Protein AF-0000000084748696 (afdb_homodimer)

Foldseek 3Di:
DPPPPPDPVFVVVLVVVVVVQCPQPVNVVLVPDPQKDKDFPCPVPDPVCQVPDCLNPVQEGAQGFPDGWIKIAGPLQQKMKTKTAGGQVQPPDHQFHDVVVQQVVLVVRQLSNQQVVAVVSDWDWPDKFKDFDATDGHGAMKMKMKGFDDDDHFKTKMKMFIAHSPPRHTGMIMITIIGDDPDDPDD/DPPPPPDPVFVVVLVVVVVVQCPQPVNVVLVPDPQKDKDFPCPVPDPVCQVPDCLNPVQEGAQGFPDGWIKIAGPLQQKMKTKTAGGQVQPPDHQFHDVVVQQVVLVVRQLSNQQVVAVVSDWDWPDKDKDFDATDGHGAMKMKMKGFDDDDHFKTKMKMFIAHSPPRHTGMIMITIIGDDPDDPDD

Nearest PDB structures (foldseek):
  4ae8-assembly2_C  TM=7.941E-01  e=3.649E-14  Homo sapiens
  2h4u-assembly1_A  TM=8.941E-01  e=2.469E-07  Homo sapiens
  3f5o-assembly1_B  TM=8.915E-01  e=5.420E-07  Homo sapiens
  4ord-assembly1_A  TM=8.967E-01  e=6.499E-07  Danio rerio
  2h4u-assembly1_D  TM=8.934E-01  e=1.054E-06  Homo sapiens

InterPro domains:
  IPR006683 Thioesterase domain [PF03061] (95-169)
  IPR029069 HotDog domain superfamily [SSF54637] (28-179)
  IPR052061 Post-transcriptional expression and antimicrobial biosynthesis protein [PTHR47260] (11-185)

Solvent-accessible surface area (backbone atoms only — not comparable to full-atom values): 19111 Å² total; per-residue (Å²): 132,79,72,84,66,74,51,69,68,52,53,52,52,44,51,52,49,51,54,51,51,69,65,33,66,64,51,52,51,49,73,68,34,87,63,42,44,81,43,69,71,74,72,83,54,48,70,69,37,40,66,21,10,25,76,70,38,59,46,41,32,87,45,28,29,54,54,82,49,46,34,33,23,37,86,81,38,39,32,39,41,36,41,40,48,38,21,53,28,38,12,63,47,77,63,26,43,20,67,31,54,54,48,27,53,47,49,52,46,34,44,63,19,35,24,70,68,24,68,92,48,36,60,43,70,40,31,44,36,36,42,47,72,42,87,45,61,36,65,40,57,32,32,35,40,19,31,56,72,46,76,58,84,46,32,30,33,26,37,33,36,35,21,38,61,85,74,60,50,67,25,37,36,35,41,35,35,32,39,33,65,94,75,66,81,77,127,132,79,71,85,67,75,49,70,67,52,52,52,52,43,52,51,49,50,55,51,52,70,65,33,65,64,52,52,53,49,72,68,34,88,63,41,44,82,44,69,71,72,74,84,54,48,72,70,38,40,66,21,9,26,77,70,37,59,46,40,33,87,44,26,29,54,55,81,48,47,33,34,24,37,87,80,38,40,33,37,40,34,40,39,46,40,22,54,28,37,12,64,48,78,63,27,43,20,67,30,54,55,49,26,52,48,50,52,46,34,45,63,19,36,24,70,69,25,68,91,49,34,62,42,69,40,33,42,36,38,40,47,71,42,88,47,60,37,65,38,57,33,30,35,42,20,32,56,73,46,78,59,84,47,34,30,33,28,36,34,36,35,21,37,61,84,76,62,50,66,24,33,35,35,41,34,36,32,38,33,65,93,73,66,82,76,128

Sequence (374 aa):
MVPTEVDSASEDRIQLAQDTLENLEIIKKCRTDPDLVEHTAYSHFTESQKKHSLTFTTLRGPGKIILPPVMFYNKTYTEVISIVHLGKHMCGHDGIIHGGLAATLLDEALAAVALPSLPKNFGFTANLNVNYRKPIMSDQWVVLRAKLDKLEERKAFVVAHIESAEDQTIFTEATSLYISPKSIPTKMVPTEVDSASEDRIQLAQDTLENLEIIKKCRTDPDLVEHTAYSHFTESQKKHSLTFTTLRGPGKIILPPVMFYNKTYTEVISIVHLGKHMCGHDGIIHGGLAATLLDEALAAVALPSLPKNFGFTANLNVNYRKPIMSDQWVVLRAKLDKLEERKAFVVAHIESAEDQTIFTEATSLYISPKSIPTK

pLDDT: mean 93.57, std 12.98, range [22.58, 99.0]

Structure (mmCIF, N/CA/C/O backbone):
data_AF-0000000084748696-model_v1
#
loop_
_entity.id
_entity.type
_entity.pdbx_description
1 polymer 'Thioesterase domain-containing protein'
#
loop_
_atom_site.group_PDB
_atom_site.id
_atom_site.type_symbol
_atom_site.label_atom_id
_atom_site.label_alt_id
_atom_site.label_comp_id
_atom_site.label_asym_id
_atom_site.label_entity_id
_atom_site.label_seq_id
_atom_site.pdbx_PDB_ins_code
_atom_site.Cartn_x
_atom_site.Cartn_y
_atom_site.Cartn_z
_atom_site.occupancy
_atom_site.B_iso_or_equiv
_atom_site.auth_seq_id
_atom_site.auth_comp_id
_atom_site.auth_asym_id
_atom_site.auth_atom_id
_atom_site.pdbx_PDB_model_num
ATOM 1 N N . MET A 1 1 ? 3.416 18.625 -30.656 1 22.58 1 MET A N 1
ATOM 2 C CA . MET A 1 1 ? 3.543 18.031 -29.328 1 22.58 1 MET A CA 1
ATOM 3 C C . MET A 1 1 ? 2.277 18.25 -28.5 1 22.58 1 MET A C 1
ATOM 5 O O . MET A 1 1 ? 1.916 19.391 -28.219 1 22.58 1 MET A O 1
ATOM 9 N N . VAL A 1 2 ? 1.173 17.516 -28.656 1 26.91 2 VAL A N 1
ATOM 10 C CA . VAL A 1 2 ? -0.174 17.859 -28.219 1 26.91 2 VAL A CA 1
ATOM 11 C C . VAL A 1 2 ? -0.202 18.016 -26.703 1 26.91 2 VAL A C 1
ATOM 13 O O . VAL A 1 2 ? 0.311 17.156 -25.984 1 26.91 2 VAL A O 1
ATOM 16 N N . PRO A 1 3 ? -0.224 19.109 -26.094 1 35.34 3 PRO A N 1
ATOM 17 C CA . PRO A 1 3 ? -0.296 19.328 -24.641 1 35.34 3 PRO A CA 1
ATOM 18 C C . PRO A 1 3 ? -1.247 18.359 -23.953 1 35.34 3 PRO A C 1
ATOM 20 O O . PRO A 1 3 ? -2.273 17.969 -24.516 1 35.34 3 PRO A O 1
ATOM 23 N N . THR A 1 4 ? -0.876 17.297 -23.312 1 41.91 4 THR A N 1
ATOM 24 C CA . THR A 1 4 ? -1.834 16.438 -22.625 1 41.91 4 THR A CA 1
ATOM 25 C C . THR A 1 4 ? -2.902 17.266 -21.922 1 41.91 4 THR A C 1
ATOM 27 O O . THR A 1 4 ? -2.604 18 -20.969 1 41.91 4 THR A O 1
ATOM 30 N N . GLU A 1 5 ? -3.77 17.875 -22.484 1 41.03 5 GLU A N 1
ATOM 31 C CA . GLU A 1 5 ? -4.926 18.703 -22.125 1 41.03 5 GLU A CA 1
ATOM 32 C C . GLU A 1 5 ? -5.688 18.094 -20.953 1 41.03 5 GLU A C 1
ATOM 34 O O . GLU A 1 5 ? -6.191 16.984 -21.031 1 41.03 5 GLU A O 1
ATOM 39 N N . VAL A 1 6 ? -5.156 18.297 -19.781 1 56.16 6 VAL A N 1
ATOM 40 C CA . VAL A 1 6 ? -6.102 18.062 -18.688 1 56.16 6 VAL A CA 1
ATOM 41 C C . VAL A 1 6 ? -7.5 18.516 -19.109 1 56.16 6 VAL A C 1
ATOM 43 O O . VAL A 1 6 ? -7.695 19.672 -19.484 1 56.16 6 VAL A O 1
ATOM 46 N N . ASP A 1 7 ? -8.352 17.484 -19.359 1 72.94 7 ASP A N 1
ATOM 47 C CA . ASP A 1 7 ? -9.719 17.734 -19.828 1 72.94 7 ASP A CA 1
ATOM 48 C C . ASP A 1 7 ? -10.461 18.672 -18.875 1 72.94 7 ASP A C 1
ATOM 50 O O . ASP A 1 7 ? -10.141 18.734 -17.688 1 72.94 7 ASP A O 1
ATOM 54 N N . SER A 1 8 ? -11.016 19.734 -19.344 1 74.12 8 SER A N 1
ATOM 55 C CA . SER A 1 8 ? -11.812 20.719 -18.625 1 74.12 8 SER A CA 1
ATOM 56 C C . SER A 1 8 ? -12.57 20.094 -17.469 1 74.12 8 SER A C 1
ATOM 58 O O . SER A 1 8 ? -12.664 20.688 -16.391 1 74.12 8 SER A O 1
ATOM 60 N N . ALA A 1 9 ? -12.977 18.891 -17.625 1 80.62 9 ALA A N 1
ATOM 61 C CA . ALA A 1 9 ? -13.695 18.203 -16.562 1 80.62 9 ALA A CA 1
ATOM 62 C C . ALA A 1 9 ? -12.781 17.891 -15.383 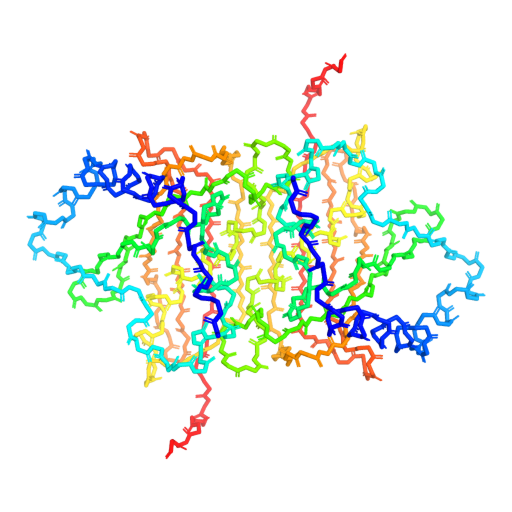1 80.62 9 ALA A C 1
ATOM 64 O O . ALA A 1 9 ? -13.195 18 -14.227 1 80.62 9 ALA A O 1
ATOM 65 N N . SER A 1 10 ? -11.586 17.625 -15.781 1 84 10 SER A N 1
ATOM 66 C CA . SER A 1 10 ? -10.617 17.344 -14.727 1 84 10 SER A CA 1
ATOM 67 C C . SER A 1 10 ? -10.266 18.594 -13.938 1 84 10 SER A C 1
ATOM 69 O O . SER A 1 10 ? -10.148 18.547 -12.711 1 84 10 SER A O 1
ATOM 71 N N . GLU A 1 11 ? -10.188 19.625 -14.555 1 89.12 11 GLU A N 1
ATOM 72 C CA . GLU A 1 11 ? -9.867 20.875 -13.891 1 89.12 11 GLU A CA 1
ATOM 73 C C . GLU A 1 11 ? -10.992 21.297 -12.938 1 89.12 11 GLU A C 1
ATOM 75 O O . GLU A 1 11 ? -10.727 21.812 -11.844 1 89.12 11 GLU A O 1
ATOM 80 N N . ASP A 1 12 ? -12.164 21.141 -13.367 1 92.44 12 ASP A N 1
ATOM 81 C CA . ASP A 1 12 ? -13.312 21.453 -12.523 1 92.44 12 ASP A CA 1
ATOM 82 C C . ASP A 1 12 ? -13.32 20.609 -11.258 1 92.44 12 ASP A C 1
ATOM 84 O O . ASP A 1 12 ? -13.609 21.109 -10.172 1 92.44 12 ASP A O 1
ATOM 88 N N . ARG A 1 13 ? -12.984 19.375 -11.461 1 94 13 ARG A N 1
ATOM 89 C CA . ARG A 1 13 ? -12.961 18.469 -10.312 1 94 13 ARG A CA 1
ATOM 90 C C . ARG A 1 13 ? -11.875 18.875 -9.32 1 94 13 ARG A C 1
ATOM 92 O O . ARG A 1 13 ? -12.062 18.797 -8.109 1 94 13 ARG A O 1
ATOM 99 N N . ILE A 1 14 ? -10.82 19.297 -9.836 1 96 14 ILE A N 1
ATOM 100 C CA . ILE A 1 14 ? -9.703 19.734 -9 1 96 14 ILE A CA 1
ATOM 101 C C . ILE A 1 14 ? -10.094 20.984 -8.219 1 96 14 ILE A C 1
ATOM 103 O O . ILE A 1 14 ? -9.836 21.078 -7.016 1 96 14 ILE A O 1
ATOM 107 N N . GLN A 1 15 ? -10.711 21.938 -8.867 1 96.25 15 GLN A N 1
ATOM 108 C CA . GLN A 1 15 ? -11.133 23.156 -8.203 1 96.25 15 GLN A CA 1
ATOM 109 C C . GLN A 1 15 ? -12.156 22.875 -7.109 1 96.25 15 GLN A C 1
ATOM 111 O O . GLN A 1 15 ? -12.086 23.438 -6.02 1 96.25 15 GLN A O 1
ATOM 116 N N . LEU A 1 16 ? -13.07 22.016 -7.441 1 96.75 16 LEU A N 1
ATOM 117 C CA . LEU A 1 16 ? -14.062 21.641 -6.445 1 96.75 16 LEU A CA 1
ATOM 118 C C . LEU A 1 16 ? -13.406 21 -5.23 1 96.75 16 LEU A C 1
ATOM 120 O O . LEU A 1 16 ? -13.773 21.281 -4.09 1 96.75 16 LEU A O 1
ATOM 124 N N . ALA A 1 17 ? -12.43 20.141 -5.473 1 97.38 17 ALA A N 1
ATOM 125 C CA . ALA A 1 17 ? -11.695 19.5 -4.387 1 97.38 17 ALA A CA 1
ATOM 126 C C . ALA A 1 17 ? -10.945 20.531 -3.545 1 97.38 17 ALA A C 1
ATOM 128 O O . ALA A 1 17 ? -10.922 20.438 -2.316 1 97.38 17 ALA A O 1
ATOM 129 N N . GLN A 1 18 ? -10.375 21.484 -4.195 1 97.56 18 GLN A N 1
ATOM 130 C CA . GLN A 1 18 ? -9.664 22.547 -3.49 1 97.56 18 GLN A CA 1
ATOM 131 C C . GLN A 1 18 ? -10.609 23.328 -2.592 1 97.56 18 GLN A C 1
ATOM 133 O O . GLN A 1 18 ? -10.289 23.609 -1.437 1 97.56 18 GLN A O 1
ATOM 138 N N . ASP A 1 19 ? -11.727 23.672 -3.117 1 97.81 19 ASP A N 1
ATOM 139 C CA . ASP A 1 19 ? -12.719 24.406 -2.348 1 97.81 19 ASP A CA 1
ATOM 140 C C . ASP A 1 19 ? -13.18 23.609 -1.128 1 97.81 19 ASP A C 1
ATOM 142 O O . ASP A 1 19 ? -13.312 24.172 -0.033 1 97.81 19 ASP A O 1
ATOM 146 N N . THR A 1 20 ? -13.414 22.359 -1.381 1 97.62 20 THR A N 1
ATOM 147 C CA . THR A 1 20 ? -13.836 21.5 -0.277 1 97.62 20 THR A CA 1
ATOM 148 C C . THR A 1 20 ? -12.75 21.422 0.792 1 97.62 20 THR A C 1
ATOM 150 O O . THR A 1 20 ? -13.039 21.531 1.986 1 97.62 20 THR A O 1
ATOM 153 N N . LEU A 1 21 ? -11.547 21.25 0.362 1 97.5 21 LEU A N 1
ATOM 154 C CA . LEU A 1 21 ? -10.414 21.172 1.273 1 97.5 21 LEU A CA 1
ATOM 155 C C . LEU A 1 21 ? -10.336 22.406 2.158 1 97.5 21 LEU A C 1
ATOM 157 O O . LEU A 1 21 ? -10.227 22.297 3.383 1 97.5 21 LEU A O 1
ATOM 161 N N . GLU A 1 22 ? -10.461 23.578 1.59 1 96.81 22 GLU A N 1
ATOM 162 C CA . GLU A 1 22 ? -10.32 24.844 2.305 1 96.81 22 GLU A CA 1
ATOM 163 C C . GLU A 1 22 ? -11.445 25.031 3.32 1 96.81 22 GLU A C 1
ATOM 165 O O . GLU A 1 22 ? -11.297 25.781 4.285 1 96.81 22 GLU A O 1
ATOM 170 N N . ASN A 1 23 ? -12.492 24.297 3.154 1 97.06 23 ASN A N 1
ATOM 171 C CA . ASN A 1 23 ? -13.648 24.469 4.031 1 97.06 23 ASN A CA 1
ATOM 172 C C . ASN A 1 23 ? -13.703 23.391 5.113 1 97.06 23 ASN A C 1
ATOM 174 O O . ASN A 1 23 ? -14.586 23.422 5.973 1 97.06 23 ASN A O 1
ATOM 178 N N . LEU A 1 24 ? -12.781 22.469 5.027 1 97.31 24 LEU A N 1
ATOM 179 C CA . LEU A 1 24 ? -12.719 21.469 6.086 1 97.31 24 LEU A CA 1
ATOM 180 C C . LEU A 1 24 ? -12.352 22.109 7.418 1 97.31 24 LEU A C 1
ATOM 182 O O . LEU A 1 24 ? -11.43 22.922 7.488 1 97.31 24 LEU A O 1
ATOM 186 N N . GLU A 1 25 ? -13.062 21.703 8.453 1 97.25 25 GLU A N 1
ATOM 187 C CA . GLU A 1 25 ? -12.812 22.25 9.781 1 97.25 25 GLU A CA 1
ATOM 188 C C . GLU A 1 25 ? -11.383 21.953 10.242 1 97.25 25 GLU A C 1
ATOM 190 O O . GLU A 1 25 ? -10.727 22.812 10.836 1 97.25 25 GLU A O 1
ATOM 195 N N . ILE A 1 26 ? -10.867 20.812 9.961 1 97.69 26 ILE A N 1
ATOM 196 C CA . ILE A 1 26 ? -9.539 20.391 10.398 1 97.69 26 ILE A CA 1
ATOM 197 C C . ILE A 1 26 ? -8.477 21.281 9.734 1 97.69 26 ILE A C 1
ATOM 199 O O . ILE A 1 26 ? -7.461 21.594 10.352 1 97.69 26 ILE A O 1
ATOM 203 N N . ILE A 1 27 ? -8.672 21.703 8.516 1 97.94 27 ILE A N 1
ATOM 204 C CA . ILE A 1 27 ? -7.734 22.578 7.812 1 97.94 27 ILE A CA 1
ATOM 205 C C . ILE A 1 27 ? -7.699 23.953 8.477 1 97.94 27 ILE A C 1
ATOM 207 O O . ILE A 1 27 ? -6.621 24.484 8.766 1 97.94 27 ILE A O 1
ATOM 211 N N . LYS A 1 28 ? -8.844 24.484 8.781 1 97.81 28 LYS A N 1
ATOM 212 C CA . LYS A 1 28 ? -8.93 25.781 9.445 1 97.81 28 LYS A CA 1
ATOM 213 C C . LYS A 1 28 ? -8.273 25.75 10.82 1 97.81 28 LYS A C 1
ATOM 215 O O . LYS A 1 28 ? -7.504 26.641 11.18 1 97.81 28 LYS A O 1
ATOM 220 N N . LYS A 1 29 ? -8.57 24.688 11.5 1 97.75 29 LYS A N 1
ATOM 221 C CA . LYS A 1 29 ? -8.008 24.516 12.836 1 97.75 29 LYS A CA 1
ATOM 222 C C . LYS A 1 29 ? -6.488 24.438 12.789 1 97.75 29 LYS A C 1
ATOM 224 O O . LYS A 1 29 ? -5.797 25.094 13.57 1 97.75 29 LYS A O 1
ATOM 229 N N . CYS A 1 30 ? -5.922 23.641 11.914 1 98.25 30 CYS A N 1
ATOM 230 C CA . CYS A 1 30 ? -4.477 23.453 11.812 1 98.25 30 CYS A CA 1
ATOM 231 C C . CYS A 1 30 ? -3.791 24.75 11.383 1 98.25 30 CYS A C 1
ATOM 233 O O . CYS A 1 30 ? -2.721 25.078 11.891 1 98.25 30 CYS A O 1
ATOM 235 N N . ARG A 1 31 ? -4.414 25.5 10.508 1 97.94 31 ARG A N 1
ATOM 236 C CA . ARG A 1 31 ? -3.787 26.703 9.977 1 97.94 31 ARG A CA 1
ATOM 237 C C . ARG A 1 31 ? -3.811 27.828 11 1 97.94 31 ARG A C 1
ATOM 239 O O . ARG A 1 31 ? -2.988 28.75 10.938 1 97.94 31 ARG A O 1
ATOM 246 N N . THR A 1 32 ? -4.695 27.781 11.945 1 97.75 32 THR A N 1
ATOM 247 C CA . THR A 1 32 ? -4.793 28.828 12.969 1 97.75 32 THR A CA 1
ATOM 248 C C . THR A 1 32 ? -4.02 28.438 14.219 1 97.75 32 THR A C 1
ATOM 250 O O . THR A 1 32 ? -3.875 29.234 15.148 1 97.75 32 THR A O 1
ATOM 253 N N . ASP A 1 33 ? -3.635 27.203 14.297 1 98.06 33 ASP A N 1
ATOM 254 C CA . ASP A 1 33 ? -2.859 26.734 15.445 1 98.06 33 ASP A CA 1
ATOM 255 C C . ASP A 1 33 ? -1.421 27.234 15.375 1 98.06 33 ASP A C 1
ATOM 257 O O . ASP A 1 33 ? -0.667 26.859 14.477 1 98.06 33 ASP A O 1
ATOM 261 N N . PRO A 1 34 ? -0.974 28.062 16.281 1 97.81 34 PRO A N 1
ATOM 262 C CA . PRO A 1 34 ? 0.37 28.641 16.234 1 97.81 34 PRO A CA 1
ATOM 263 C C . PRO A 1 34 ? 1.47 27.609 16.438 1 97.81 34 PRO A C 1
ATOM 265 O O . PRO A 1 34 ? 2.643 27.891 16.188 1 97.81 34 PRO A O 1
ATOM 268 N N . ASP A 1 35 ? 1.137 26.469 16.859 1 97.94 35 ASP A N 1
ATOM 269 C CA . ASP A 1 35 ? 2.131 25.438 17.156 1 97.94 35 ASP A CA 1
ATOM 270 C C . ASP A 1 35 ? 2.363 24.547 15.93 1 97.94 35 ASP A C 1
ATOM 272 O O . ASP A 1 35 ? 3.221 23.656 15.961 1 97.94 35 ASP A O 1
ATOM 276 N N . LEU A 1 36 ? 1.608 24.75 14.898 1 98.56 36 LEU A N 1
ATOM 277 C CA . LEU A 1 36 ? 1.719 23.938 13.703 1 98.56 36 LEU A CA 1
ATOM 278 C C . LEU A 1 36 ? 2.273 24.734 12.531 1 98.56 36 LEU A C 1
ATOM 280 O O . LEU A 1 36 ? 1.985 25.938 12.406 1 98.56 36 LEU A O 1
ATOM 284 N N . VAL A 1 37 ? 3.062 24.016 11.75 1 97.62 37 VAL A N 1
ATOM 285 C CA . VAL A 1 37 ? 3.637 24.609 10.547 1 97.62 37 VAL A CA 1
ATOM 286 C C . VAL A 1 37 ? 3.166 23.828 9.32 1 97.62 37 VAL A C 1
ATOM 288 O O . VAL A 1 37 ? 3.338 22.609 9.242 1 97.62 37 VAL A O 1
ATOM 291 N N . GLU A 1 38 ? 2.572 24.516 8.352 1 97.38 38 GLU A N 1
ATOM 292 C CA . GLU A 1 38 ? 2.117 23.875 7.125 1 97.38 38 GLU A CA 1
ATOM 293 C C . GLU A 1 38 ? 3.291 23.562 6.199 1 97.38 38 GLU A C 1
ATOM 295 O O . GLU A 1 38 ? 4.195 24.375 6.035 1 97.38 38 GLU A O 1
ATOM 300 N N . HIS A 1 39 ? 3.246 22.422 5.676 1 94.38 39 HIS A N 1
ATOM 301 C CA . HIS A 1 39 ? 4.301 21.938 4.793 1 94.38 39 HIS A CA 1
ATOM 302 C C . HIS A 1 39 ? 3.723 21.391 3.492 1 94.38 39 HIS A C 1
ATOM 304 O O . HIS A 1 39 ? 2.613 20.859 3.48 1 94.38 39 HIS A O 1
ATOM 310 N N . THR A 1 40 ? 4.492 21.641 2.473 1 86.12 40 THR A N 1
ATOM 311 C CA . THR A 1 40 ? 4.109 21.062 1.188 1 86.12 40 THR A CA 1
ATOM 312 C C . THR A 1 40 ? 4.758 19.703 0.997 1 86.12 40 THR A C 1
ATOM 314 O O . THR A 1 40 ? 5.984 19.578 1.041 1 86.12 40 THR A O 1
ATOM 317 N N . ALA A 1 41 ? 3.988 18.781 0.669 1 83.94 41 ALA A N 1
ATOM 318 C CA . ALA A 1 41 ? 4.512 17.422 0.455 1 83.94 41 ALA A CA 1
ATOM 319 C C . ALA A 1 41 ? 5.398 17.375 -0.787 1 83.94 41 ALA A C 1
ATOM 321 O O . ALA A 1 41 ? 5.121 18.047 -1.784 1 83.94 41 ALA A O 1
ATOM 322 N N . TYR A 1 42 ? 6.523 16.641 -0.772 1 84.94 42 TYR A N 1
ATOM 323 C CA . TYR A 1 42 ? 7.383 16.266 -1.89 1 84.94 42 TYR A CA 1
ATOM 324 C C . TYR A 1 42 ? 8.172 17.469 -2.396 1 84.94 42 TYR A C 1
ATOM 326 O O . TYR A 1 42 ? 8.648 17.469 -3.533 1 84.94 42 TYR A O 1
ATOM 334 N N . SER A 1 43 ? 8.242 18.516 -1.647 1 83.88 43 SER A N 1
ATOM 335 C CA . SER A 1 43 ? 8.93 19.734 -2.072 1 83.88 43 SER A CA 1
ATOM 336 C C . SER A 1 43 ? 10.406 19.453 -2.342 1 83.88 43 SER A C 1
ATOM 338 O O . SER A 1 43 ? 11.031 20.141 -3.156 1 83.88 43 SER A O 1
ATOM 340 N N . HIS A 1 44 ? 10.938 18.453 -1.774 1 83.25 44 HIS A N 1
ATOM 341 C CA . HIS A 1 44 ? 12.367 18.172 -1.877 1 83.25 44 HIS A CA 1
ATOM 342 C C . HIS A 1 44 ? 12.656 17.188 -3.008 1 83.25 44 HIS A C 1
ATOM 344 O O . HIS A 1 44 ? 13.82 16.906 -3.301 1 83.25 44 HIS A O 1
ATOM 350 N N . PHE A 1 45 ? 11.656 16.703 -3.693 1 89.69 45 PHE A N 1
ATOM 351 C CA . PHE A 1 45 ? 11.852 15.703 -4.734 1 89.69 45 PHE A CA 1
ATOM 352 C C . PHE A 1 45 ? 12.523 16.312 -5.957 1 89.69 45 PHE A C 1
ATOM 354 O O . PHE A 1 45 ? 12.172 17.422 -6.383 1 89.69 45 PHE A O 1
ATOM 361 N N . THR A 1 46 ? 13.422 15.594 -6.484 1 91.5 46 THR A N 1
ATOM 362 C CA . THR A 1 46 ? 13.961 15.914 -7.801 1 91.5 46 THR A CA 1
ATOM 363 C C . THR A 1 46 ? 12.953 15.578 -8.898 1 91.5 46 THR A C 1
ATOM 365 O O . THR A 1 46 ? 11.945 14.922 -8.633 1 91.5 46 THR A O 1
ATOM 368 N N . GLU A 1 47 ? 13.25 16.031 -10.047 1 92.94 47 GLU A N 1
ATOM 369 C CA . GLU A 1 47 ? 12.375 15.719 -11.172 1 92.94 47 GLU A CA 1
ATOM 370 C C . GLU A 1 47 ? 12.305 14.219 -11.422 1 92.94 47 GLU A C 1
ATOM 372 O O . GLU A 1 47 ? 11.242 13.68 -11.75 1 92.94 47 GLU A O 1
ATOM 377 N N . SER A 1 48 ? 13.398 13.578 -11.375 1 93.31 48 SER A N 1
ATOM 378 C CA . SER A 1 48 ? 13.438 12.133 -11.57 1 93.31 48 SER A CA 1
ATOM 379 C C . SER A 1 48 ? 12.617 11.414 -10.5 1 93.31 48 SER A C 1
ATOM 381 O O . SER A 1 48 ? 11.867 10.484 -10.805 1 93.31 48 SER A O 1
ATOM 383 N N . GLN A 1 49 ? 12.734 11.883 -9.258 1 93.25 49 GLN A N 1
ATOM 384 C CA . GLN A 1 49 ? 11.969 11.312 -8.156 1 93.25 49 GLN A CA 1
ATOM 385 C C . GLN A 1 49 ? 10.469 11.5 -8.383 1 93.25 49 GLN A C 1
ATOM 387 O O . GLN A 1 49 ? 9.68 10.578 -8.148 1 93.25 49 GLN A O 1
ATOM 392 N N . LYS A 1 50 ? 10.133 12.641 -8.828 1 94.12 50 LYS A N 1
ATOM 393 C CA . LYS A 1 50 ? 8.727 12.922 -9.102 1 94.12 50 LYS A CA 1
ATOM 394 C C . LYS A 1 50 ? 8.18 12.016 -10.203 1 94.12 50 LYS A C 1
ATOM 396 O O . LYS A 1 50 ? 7.113 11.422 -10.055 1 94.12 50 LYS A O 1
ATOM 401 N N . LYS A 1 51 ? 8.906 11.859 -11.18 1 94.38 51 LYS A N 1
ATOM 402 C CA . LYS A 1 51 ? 8.477 11.109 -12.359 1 94.38 51 LYS A CA 1
ATOM 403 C C . LYS A 1 51 ? 8.25 9.641 -12.016 1 94.38 51 LYS A C 1
ATOM 405 O O . LYS A 1 51 ? 7.348 9.008 -12.57 1 94.38 51 LYS A O 1
ATOM 410 N N . HIS A 1 52 ? 8.969 9.109 -11.125 1 97.06 52 HIS A N 1
ATOM 411 C CA . HIS A 1 52 ? 8.977 7.668 -10.898 1 97.06 52 HIS A CA 1
ATOM 412 C C . HIS A 1 52 ? 8.25 7.312 -9.602 1 97.06 52 HIS A C 1
ATOM 414 O O . HIS A 1 52 ? 8.18 6.137 -9.234 1 97.06 52 HIS A O 1
ATOM 420 N N . SER A 1 53 ? 7.641 8.32 -9.031 1 97.94 53 SER A N 1
ATOM 421 C CA . SER A 1 53 ? 7.109 8.141 -7.68 1 97.94 53 SER A CA 1
ATOM 422 C C . SER A 1 53 ? 5.719 7.512 -7.711 1 97.94 53 SER A C 1
ATOM 424 O O . SER A 1 53 ? 4.844 7.961 -8.453 1 97.94 53 SER A O 1
ATOM 426 N N . LEU A 1 54 ? 5.496 6.562 -6.852 1 98.5 54 LEU A N 1
ATOM 427 C CA . LEU A 1 54 ? 4.18 5.973 -6.648 1 98.5 54 LEU A CA 1
ATOM 428 C C . LEU A 1 54 ? 3.191 7.012 -6.125 1 98.5 54 LEU A C 1
ATOM 430 O O . LEU A 1 54 ? 2.143 7.238 -6.734 1 98.5 54 LEU A O 1
ATOM 434 N N . THR A 1 55 ? 3.561 7.746 -5.078 1 97.69 55 THR A N 1
ATOM 435 C CA . THR A 1 55 ? 2.6 8.57 -4.352 1 97.69 55 THR A CA 1
ATOM 436 C C . THR A 1 55 ? 2.529 9.969 -4.945 1 97.69 55 THR A C 1
ATOM 438 O O . THR A 1 55 ? 1.501 10.648 -4.84 1 97.69 55 THR A O 1
ATOM 441 N N . PHE A 1 56 ? 3.594 10.383 -5.598 1 97.12 56 PHE A N 1
ATOM 442 C CA . PHE A 1 56 ? 3.576 11.727 -6.168 1 97.12 56 PHE A CA 1
ATOM 443 C C . PHE A 1 56 ? 2.928 11.719 -7.547 1 97.12 56 PHE A C 1
ATOM 445 O O . PHE A 1 56 ? 2.215 12.656 -7.906 1 97.12 56 PHE A O 1
ATOM 452 N N . THR A 1 57 ? 3.137 10.625 -8.305 1 96.62 57 THR A N 1
ATOM 453 C CA . THR A 1 57 ? 2.686 10.664 -9.688 1 96.62 57 THR A CA 1
ATOM 454 C C . THR A 1 57 ? 1.663 9.562 -9.953 1 96.62 57 THR A C 1
ATOM 456 O O . THR A 1 57 ? 0.515 9.844 -10.297 1 96.62 57 THR A O 1
ATOM 459 N N . THR A 1 58 ? 1.952 8.375 -9.711 1 98.19 58 THR A N 1
ATOM 460 C CA . THR A 1 58 ? 1.128 7.238 -10.117 1 98.19 58 TH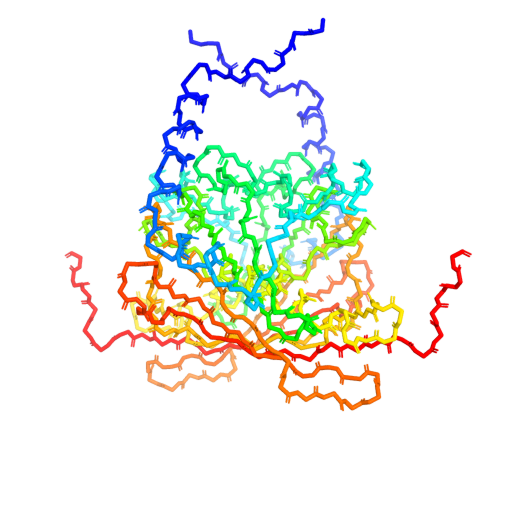R A CA 1
ATOM 461 C C . THR A 1 58 ? -0.25 7.312 -9.469 1 98.19 58 THR A C 1
ATOM 463 O O . THR A 1 58 ? -1.267 7.078 -10.125 1 98.19 58 THR A O 1
ATOM 466 N N . LEU A 1 59 ? -0.276 7.672 -8.203 1 98.5 59 LEU A N 1
ATOM 467 C CA . LEU A 1 59 ? -1.528 7.641 -7.453 1 98.5 59 LEU A CA 1
ATOM 468 C C . LEU A 1 59 ? -2.211 9.008 -7.48 1 98.5 59 LEU A C 1
ATOM 470 O O . LEU A 1 59 ? -3.207 9.219 -6.785 1 98.5 59 LEU A O 1
ATOM 474 N N . ARG A 1 60 ? -1.724 9.914 -8.289 1 97.38 60 ARG A N 1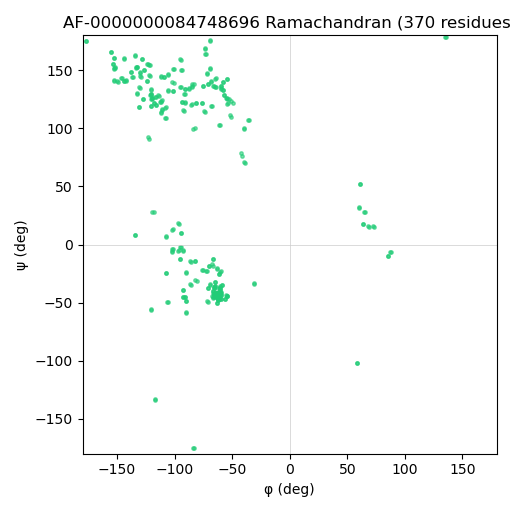
ATOM 475 C CA . ARG A 1 60 ? -2.242 11.281 -8.312 1 97.38 60 ARG A CA 1
ATOM 476 C C . ARG A 1 60 ? -3.188 11.492 -9.484 1 97.38 60 ARG A C 1
ATOM 478 O O . ARG A 1 60 ? -2.947 10.977 -10.578 1 97.38 60 ARG A O 1
ATOM 485 N N . GLY A 1 61 ? -4.305 12.219 -9.234 1 96.5 61 GLY A N 1
ATOM 486 C CA . GLY A 1 61 ? -5.195 12.625 -10.312 1 96.5 61 GLY A CA 1
ATOM 487 C C . GLY A 1 61 ? -6.66 12.43 -9.977 1 96.5 61 GLY A C 1
ATOM 488 O O . GLY A 1 61 ? -6.996 11.922 -8.898 1 96.5 61 GLY A O 1
ATOM 489 N N . PRO A 1 62 ? -7.508 12.82 -10.945 1 95.38 62 PRO A N 1
ATOM 490 C CA . PRO A 1 62 ? -8.945 12.617 -10.727 1 95.38 62 PRO A CA 1
ATOM 491 C C . PRO A 1 62 ? -9.305 11.156 -10.484 1 95.38 62 PRO A C 1
ATOM 493 O O . PRO A 1 62 ? -8.859 10.273 -11.219 1 95.38 62 PRO A O 1
ATOM 496 N N . GLY A 1 63 ? -10.117 10.914 -9.438 1 97.06 63 GLY A N 1
ATOM 497 C CA . GLY A 1 63 ? -10.523 9.562 -9.07 1 97.06 63 GLY A CA 1
ATOM 498 C C . GLY A 1 63 ? -9.523 8.859 -8.172 1 97.06 63 GLY A C 1
ATOM 499 O O . GLY A 1 63 ? -9.789 7.77 -7.672 1 97.06 63 GLY A O 1
ATOM 500 N N . LYS A 1 64 ? -8.383 9.461 -8.031 1 98.44 64 LYS A N 1
ATOM 501 C CA . LYS A 1 64 ? -7.32 8.953 -7.168 1 98.44 64 LYS A CA 1
ATOM 502 C C . LYS A 1 64 ? -7.027 9.93 -6.031 1 98.44 64 LYS A C 1
ATOM 504 O O . LYS A 1 64 ? -7.938 10.367 -5.328 1 98.44 64 LYS A O 1
ATOM 509 N N . ILE A 1 65 ? -5.84 10.234 -5.758 1 98.31 65 ILE A N 1
ATOM 510 C CA . ILE A 1 65 ? -5.48 11.344 -4.883 1 98.31 65 ILE A CA 1
ATOM 511 C C . ILE A 1 65 ? -5.473 12.648 -5.68 1 98.31 65 ILE A C 1
ATOM 513 O O . ILE A 1 65 ? -4.477 12.984 -6.324 1 98.31 65 ILE A O 1
ATOM 517 N N . ILE A 1 66 ? -6.488 13.375 -5.59 1 97.88 66 ILE A N 1
ATOM 518 C CA . ILE A 1 66 ? -6.801 14.414 -6.562 1 97.88 66 ILE A CA 1
ATOM 519 C C . ILE A 1 66 ? -5.98 15.672 -6.262 1 97.88 66 ILE A C 1
ATOM 521 O O . ILE A 1 66 ? -5.684 16.453 -7.16 1 97.88 66 ILE A O 1
ATOM 525 N N . LEU A 1 67 ? -5.656 15.938 -5.016 1 97.25 67 LEU A N 1
ATOM 526 C CA . LEU A 1 67 ? -4.801 17.016 -4.562 1 97.25 67 LEU A CA 1
ATOM 527 C C . LEU A 1 67 ? -3.605 16.484 -3.779 1 97.25 67 LEU A C 1
ATOM 529 O O . LEU A 1 67 ? -3.719 15.469 -3.088 1 97.25 67 LEU A O 1
ATOM 533 N N . PRO A 1 68 ? -2.461 17.141 -3.906 1 96.25 68 PRO A N 1
ATOM 534 C CA . PRO A 1 68 ? -1.41 16.766 -2.955 1 96.25 68 PRO A CA 1
ATOM 535 C C . PRO A 1 68 ? -1.871 16.859 -1.503 1 96.25 68 PRO A C 1
ATOM 537 O O . PRO A 1 68 ? -2.643 17.75 -1.148 1 96.25 68 PRO A O 1
ATOM 540 N N . PRO A 1 69 ? -1.414 15.914 -0.675 1 97.44 69 PRO A N 1
ATOM 541 C CA . PRO A 1 69 ? -1.76 16.031 0.745 1 97.44 69 PRO A CA 1
ATOM 542 C C . PRO A 1 69 ? -1.296 17.344 1.368 1 97.44 69 PRO A C 1
ATOM 544 O O . PRO A 1 69 ? -0.217 17.844 1.038 1 97.44 69 PRO A O 1
ATOM 547 N N . VAL A 1 70 ? -2.117 17.922 2.213 1 98 70 VAL A N 1
ATOM 548 C CA . VAL A 1 70 ? -1.695 19.047 3.035 1 98 70 VAL A CA 1
ATOM 549 C C . VAL A 1 70 ? -1.148 18.531 4.367 1 98 70 VAL A C 1
ATOM 551 O O . VAL A 1 70 ? -1.781 17.719 5.031 1 98 70 VAL A O 1
ATOM 554 N N . MET A 1 71 ? -0.026 19.078 4.711 1 98.5 71 MET A N 1
ATOM 555 C CA . MET A 1 71 ? 0.645 18.578 5.902 1 98.5 71 MET A CA 1
ATOM 556 C C . MET A 1 71 ? 0.901 19.688 6.906 1 98.5 71 MET A C 1
ATOM 558 O O . MET A 1 71 ? 1.269 20.797 6.523 1 98.5 71 MET A O 1
ATOM 562 N N . PHE A 1 72 ? 0.729 19.375 8.164 1 98.81 72 PHE A N 1
ATOM 563 C CA . PHE A 1 72 ? 1.055 20.266 9.266 1 98.81 72 PHE A CA 1
ATOM 564 C C . PHE A 1 72 ? 1.96 19.562 10.273 1 98.81 72 PHE A C 1
ATOM 566 O O . PHE A 1 72 ? 1.621 18.5 10.789 1 98.81 72 PHE A O 1
ATOM 573 N N . TYR A 1 73 ? 3.074 20.172 10.547 1 98.56 73 TYR A N 1
ATOM 574 C CA . TYR A 1 73 ? 4.02 19.656 11.531 1 98.56 73 TYR A CA 1
ATOM 575 C C . TYR A 1 73 ? 3.971 20.469 12.82 1 98.56 73 TYR A C 1
ATOM 577 O O . TYR A 1 73 ? 3.734 21.688 12.789 1 98.56 73 TYR A O 1
ATOM 585 N N . ASN A 1 74 ? 4.195 19.766 13.938 1 98.56 74 ASN A N 1
ATOM 586 C CA . ASN A 1 74 ? 4.594 20.547 15.102 1 98.56 74 ASN A CA 1
ATOM 587 C C . ASN A 1 74 ? 5.996 21.125 14.938 1 98.56 74 ASN A C 1
ATOM 589 O O . ASN A 1 74 ? 6.688 20.812 13.969 1 98.56 74 ASN A O 1
ATOM 593 N N . LYS A 1 75 ? 6.465 21.891 15.828 1 97.25 75 LYS A N 1
ATOM 594 C CA . LYS A 1 75 ? 7.699 22.656 15.695 1 97.25 75 LYS A CA 1
ATOM 595 C C . LYS A 1 75 ? 8.922 21.734 15.781 1 97.25 75 LYS A C 1
ATOM 597 O O . LYS A 1 75 ? 9.984 22.062 15.25 1 97.25 75 LYS A O 1
ATOM 602 N N . THR A 1 76 ? 8.758 20.609 16.375 1 96.94 76 THR A N 1
ATOM 603 C CA . THR A 1 76 ? 9.891 19.703 16.547 1 96.94 76 THR A CA 1
ATOM 604 C C . THR A 1 76 ? 9.891 18.641 15.445 1 96.94 76 THR A C 1
ATOM 606 O O . THR A 1 76 ? 10.773 17.781 15.406 1 96.94 76 THR A O 1
ATOM 609 N N . TYR A 1 77 ? 8.859 18.609 14.586 1 97.25 77 TYR A N 1
ATOM 610 C CA . TYR A 1 77 ? 8.719 17.672 13.477 1 97.25 77 TYR A CA 1
ATOM 611 C C . TYR A 1 77 ? 8.57 16.234 13.977 1 97.25 77 TYR A C 1
ATOM 613 O O . TYR A 1 77 ? 8.977 15.289 13.305 1 97.25 77 TYR A O 1
ATOM 621 N N . THR A 1 78 ? 8.023 16.094 15.203 1 98.31 78 THR A N 1
ATOM 622 C CA . THR A 1 78 ? 7.824 14.773 15.781 1 98.31 78 THR A CA 1
ATOM 623 C C . THR A 1 78 ? 6.359 14.352 15.664 1 98.31 78 THR A C 1
ATOM 625 O O . THR A 1 78 ? 6.004 13.227 16.016 1 98.31 78 THR A O 1
ATOM 628 N N . GLU A 1 79 ? 5.543 15.258 15.219 1 98.81 79 GLU A N 1
ATOM 629 C CA . GLU A 1 79 ? 4.137 14.992 14.922 1 98.81 79 GLU A CA 1
ATOM 630 C C . GLU A 1 79 ? 3.725 15.625 13.594 1 98.81 79 GLU A C 1
ATOM 632 O O . GLU A 1 79 ? 4.156 16.734 13.266 1 98.81 79 GLU A O 1
ATOM 637 N N . VAL A 1 80 ? 2.857 14.906 12.898 1 98.81 80 VAL A N 1
ATOM 638 C CA . VAL A 1 80 ? 2.369 15.461 11.641 1 98.81 80 VAL A CA 1
ATOM 639 C C . VAL A 1 80 ? 0.893 15.117 11.461 1 98.81 80 VAL A C 1
ATOM 641 O O . VAL A 1 80 ? 0.44 14.055 11.906 1 98.81 80 VAL A O 1
ATOM 644 N N . ILE A 1 81 ? 0.137 16.016 10.945 1 98.81 81 ILE A N 1
ATOM 645 C CA . ILE A 1 81 ? -1.229 15.852 10.461 1 98.81 81 ILE A CA 1
ATOM 646 C C . ILE A 1 81 ? -1.26 16 8.945 1 98.81 81 ILE A C 1
ATOM 648 O O . ILE A 1 81 ? -0.766 16.984 8.398 1 98.81 81 ILE A O 1
ATOM 652 N N . SER A 1 82 ? -1.754 15.008 8.289 1 98.75 82 SER A N 1
ATOM 653 C CA . SER A 1 82 ? -1.894 15.055 6.836 1 98.75 82 SER A CA 1
ATOM 654 C C . SER A 1 82 ? -3.35 14.891 6.414 1 98.75 82 SER A C 1
ATOM 656 O O . SER A 1 82 ? -4.059 14.023 6.934 1 98.75 82 SER A O 1
ATOM 658 N N . ILE A 1 83 ? -3.822 15.719 5.523 1 98.62 83 ILE A N 1
ATOM 659 C CA . ILE A 1 83 ? -5.188 15.672 5.02 1 98.62 83 ILE A CA 1
ATOM 660 C C . ILE A 1 83 ? -5.18 15.289 3.541 1 98.62 83 ILE A C 1
ATOM 662 O O . ILE A 1 83 ? -4.477 15.914 2.738 1 98.62 83 ILE A O 1
ATOM 666 N N . VAL A 1 84 ? -5.988 14.242 3.195 1 98.5 84 VAL A N 1
ATOM 667 C CA . VAL A 1 84 ? -5.945 13.719 1.836 1 98.5 84 VAL A CA 1
ATOM 668 C C . VAL A 1 84 ? -7.336 13.25 1.414 1 98.5 84 VAL A C 1
ATOM 670 O O . VAL A 1 84 ? -8.117 12.773 2.242 1 98.5 84 VAL A O 1
ATOM 673 N N . HIS A 1 85 ? -7.648 13.469 0.149 1 98.62 85 HIS A N 1
ATOM 674 C CA . HIS A 1 85 ? -8.852 12.891 -0.44 1 98.62 85 HIS A CA 1
ATOM 675 C C . HIS A 1 85 ? -8.555 11.57 -1.138 1 98.62 85 HIS A C 1
ATOM 677 O O . HIS A 1 85 ? -7.57 11.461 -1.874 1 98.62 85 HIS A O 1
ATOM 683 N N . LEU A 1 86 ? -9.398 10.578 -0.91 1 98.81 86 LEU A N 1
ATOM 684 C CA . LEU A 1 86 ? -9.25 9.273 -1.538 1 98.81 86 LEU A CA 1
ATOM 685 C C . LEU A 1 86 ? -10.375 9.016 -2.537 1 98.81 86 LEU A C 1
ATOM 687 O O . LEU A 1 86 ? -11.531 8.844 -2.145 1 98.81 86 LEU A O 1
ATOM 691 N N . GLY A 1 87 ? -10.023 8.938 -3.766 1 98.5 87 GLY A N 1
ATOM 692 C CA . GLY A 1 87 ? -11.008 8.883 -4.832 1 98.5 87 GLY A CA 1
ATOM 693 C C . GLY A 1 87 ? -11.531 7.484 -5.09 1 98.5 87 GLY A C 1
ATOM 694 O O . GLY A 1 87 ? -11.141 6.535 -4.414 1 98.5 87 GLY A O 1
ATOM 695 N N . LYS A 1 88 ? -12.336 7.328 -6.082 1 98.44 88 LYS A N 1
ATOM 696 C CA . LYS A 1 88 ? -13.133 6.133 -6.34 1 98.44 88 LYS A CA 1
ATOM 697 C C . LYS A 1 88 ? -12.305 5.062 -7.043 1 98.44 88 LYS A C 1
ATOM 699 O O . LYS A 1 88 ? -12.703 3.896 -7.098 1 98.44 88 LYS A O 1
ATOM 704 N N . HIS A 1 89 ? -11.156 5.406 -7.57 1 98.31 89 HIS A N 1
ATOM 705 C CA . HIS A 1 89 ? -10.391 4.461 -8.375 1 98.31 89 HIS A CA 1
ATOM 706 C C . HIS A 1 89 ? -9.312 3.775 -7.531 1 98.31 89 HIS A C 1
ATOM 708 O O . HIS A 1 89 ? -8.352 3.229 -8.078 1 98.31 89 HIS A O 1
ATOM 714 N N . MET A 1 90 ? -9.477 3.828 -6.23 1 98.5 90 MET A N 1
ATOM 715 C CA . MET A 1 90 ? -8.445 3.336 -5.324 1 98.5 90 MET A CA 1
ATOM 716 C C . MET A 1 90 ? -8.977 2.197 -4.461 1 98.5 90 MET A C 1
ATOM 718 O O . MET A 1 90 ? -8.508 1.998 -3.336 1 98.5 90 MET A O 1
ATOM 722 N N . CYS A 1 91 ? -9.953 1.461 -4.973 1 98.44 91 CYS A N 1
ATOM 723 C CA . CYS A 1 91 ? -10.727 0.537 -4.152 1 98.44 91 CYS A CA 1
ATOM 724 C C . CYS A 1 91 ? -10.141 -0.869 -4.211 1 98.44 91 CYS A C 1
ATOM 726 O O . CYS A 1 91 ? -9.477 -1.229 -5.188 1 98.44 91 CYS A O 1
ATOM 728 N N . GLY A 1 92 ? -10.344 -1.565 -3.115 1 96.5 92 GLY A N 1
ATOM 729 C CA . GLY A 1 92 ? -10.203 -3.014 -3.1 1 96.5 92 GLY A CA 1
ATOM 730 C C . GLY A 1 92 ? -11.5 -3.736 -3.432 1 96.5 92 GLY A C 1
ATOM 731 O O . GLY A 1 92 ? -11.555 -4.504 -4.395 1 96.5 92 GLY A O 1
ATOM 732 N N . HIS A 1 93 ? -12.461 -3.492 -2.66 1 93.44 93 HIS A N 1
ATOM 733 C CA . HIS A 1 93 ? -13.859 -3.773 -2.984 1 93.44 93 HIS A CA 1
ATOM 734 C C . HIS A 1 93 ? -14.586 -2.51 -3.436 1 93.44 93 HIS A C 1
ATOM 736 O O . HIS A 1 93 ? -14.227 -1.404 -3.023 1 93.44 93 HIS A O 1
ATOM 742 N N . ASP A 1 94 ? -15.516 -2.727 -4.223 1 94 94 ASP A N 1
ATOM 743 C CA . ASP A 1 94 ? -16.219 -1.569 -4.781 1 94 94 ASP A CA 1
ATOM 744 C C . ASP A 1 94 ? -16.719 -0.648 -3.672 1 94 94 ASP A C 1
ATOM 746 O O . ASP A 1 94 ? -17.422 -1.095 -2.756 1 94 94 ASP A O 1
ATOM 750 N N . GLY A 1 95 ? -16.25 0.621 -3.736 1 97.38 95 GLY A N 1
ATOM 751 C CA . GLY A 1 95 ? -16.672 1.633 -2.785 1 97.38 95 GLY A CA 1
ATOM 752 C C . GLY A 1 95 ? -15.836 1.667 -1.526 1 97.38 95 GLY A C 1
ATOM 753 O O . GLY A 1 95 ? -15.992 2.561 -0.692 1 97.38 95 GLY A O 1
ATOM 754 N N . ILE A 1 96 ? -14.945 0.711 -1.392 1 98.12 96 ILE A N 1
ATOM 755 C CA . ILE A 1 96 ? -14.109 0.628 -0.202 1 98.12 96 ILE A CA 1
ATOM 756 C C . ILE A 1 96 ? -12.633 0.734 -0.601 1 98.12 96 ILE A C 1
ATOM 758 O O . ILE A 1 96 ? -12.164 -0.023 -1.45 1 98.12 96 ILE A O 1
ATOM 762 N N . ILE A 1 97 ? -11.961 1.667 0.028 1 98.75 97 ILE A N 1
ATOM 763 C CA . ILE A 1 97 ? -10.547 1.9 -0.263 1 98.75 97 ILE A CA 1
ATOM 764 C C . ILE A 1 97 ? -9.75 0.629 0.014 1 98.75 97 ILE A C 1
ATOM 766 O O . ILE A 1 97 ? -9.992 -0.061 1.006 1 98.75 97 ILE A O 1
ATOM 770 N N . HIS A 1 98 ? -8.852 0.303 -0.883 1 98.75 98 HIS A N 1
ATOM 771 C CA . HIS A 1 98 ? -7.996 -0.868 -0.726 1 98.75 98 HIS A CA 1
ATOM 772 C C . HIS A 1 98 ? -7.156 -0.77 0.542 1 98.75 98 HIS A C 1
ATOM 774 O O . HIS A 1 98 ? -6.516 0.255 0.788 1 98.75 98 HIS A O 1
ATOM 780 N N . GLY A 1 99 ? -7.082 -1.797 1.305 1 98.56 99 GLY A N 1
ATOM 781 C CA . GLY A 1 99 ? -6.258 -1.808 2.502 1 98.56 99 GLY A CA 1
ATOM 782 C C . GLY A 1 99 ? -4.793 -1.537 2.221 1 98.56 99 GLY A C 1
ATOM 783 O O . GLY A 1 99 ? -4.09 -0.958 3.055 1 98.56 99 GLY A O 1
ATOM 784 N N . GLY A 1 100 ? -4.316 -1.987 1.128 1 98.69 100 GLY A N 1
ATOM 785 C CA . GLY A 1 100 ? -2.947 -1.704 0.722 1 98.69 100 GLY A CA 1
ATOM 786 C C . GLY A 1 100 ? -2.674 -0.223 0.54 1 98.69 100 GLY A C 1
ATOM 787 O O . GLY A 1 100 ? -1.577 0.253 0.839 1 98.69 100 GLY A O 1
ATOM 788 N N . LEU A 1 101 ? -3.629 0.494 0.022 1 98.81 101 LEU A N 1
ATOM 789 C CA . LEU A 1 101 ? -3.473 1.941 -0.072 1 98.81 101 LEU A CA 1
ATOM 790 C C . LEU A 1 101 ? -3.383 2.568 1.314 1 98.81 101 LEU A C 1
ATOM 792 O O . LEU A 1 101 ? -2.57 3.469 1.541 1 98.81 101 LEU A O 1
ATOM 796 N N . ALA A 1 102 ? -4.266 2.125 2.193 1 98.88 102 ALA A N 1
ATOM 797 C CA . ALA A 1 102 ? -4.172 2.615 3.564 1 98.88 102 ALA A CA 1
ATOM 798 C C . ALA A 1 102 ? -2.777 2.385 4.137 1 98.88 102 ALA A C 1
ATOM 800 O O . ALA A 1 102 ? -2.205 3.277 4.77 1 98.88 102 ALA A O 1
ATOM 801 N N . ALA A 1 103 ? -2.227 1.19 3.916 1 98.94 103 ALA A N 1
ATOM 802 C CA . ALA A 1 103 ? -0.872 0.885 4.367 1 98.94 103 ALA A CA 1
ATOM 803 C C . ALA A 1 103 ? 0.142 1.836 3.736 1 98.94 103 ALA A C 1
ATOM 805 O O . ALA A 1 103 ? 1.057 2.314 4.414 1 98.94 103 ALA A O 1
ATOM 806 N N . THR A 1 104 ? 0.005 2.09 2.467 1 98.88 104 THR A N 1
ATOM 807 C CA . THR A 1 104 ? 0.898 2.986 1.74 1 98.88 104 THR A CA 1
ATOM 808 C C . THR A 1 104 ? 0.869 4.387 2.348 1 98.88 104 THR A C 1
ATOM 810 O O . THR A 1 104 ? 1.919 4.98 2.602 1 98.88 104 THR A O 1
ATOM 813 N N . LEU A 1 105 ? -0.334 4.891 2.596 1 98.81 105 LEU A N 1
ATOM 814 C CA . LEU A 1 105 ? -0.488 6.234 3.146 1 98.81 105 LEU A CA 1
ATOM 815 C C . LEU A 1 105 ? 0.065 6.309 4.566 1 98.81 105 LEU A C 1
ATOM 817 O O . LEU A 1 105 ? 0.696 7.297 4.941 1 98.81 105 LEU A O 1
ATOM 821 N N . LEU A 1 106 ? -0.191 5.266 5.305 1 98.94 106 LEU A N 1
ATOM 822 C CA . LEU A 1 106 ? 0.354 5.219 6.66 1 98.94 106 LEU A CA 1
ATOM 823 C C . LEU A 1 106 ? 1.878 5.164 6.629 1 98.94 106 LEU A C 1
ATOM 825 O O . LEU A 1 106 ? 2.543 5.824 7.434 1 98.94 106 LEU A O 1
ATOM 829 N N . ASP A 1 107 ? 2.441 4.41 5.754 1 98.88 107 ASP A N 1
ATOM 830 C CA . ASP A 1 107 ? 3.891 4.383 5.578 1 98.88 107 ASP A CA 1
ATOM 831 C C . ASP A 1 107 ? 4.438 5.785 5.312 1 98.88 107 ASP A C 1
ATOM 833 O O . ASP A 1 107 ? 5.457 6.176 5.891 1 98.88 107 ASP A O 1
ATOM 837 N N . GLU A 1 108 ? 3.775 6.562 4.457 1 98.12 108 GLU A N 1
ATOM 838 C CA . GLU A 1 108 ? 4.188 7.93 4.156 1 98.12 108 GLU A CA 1
ATOM 839 C C . GLU A 1 108 ? 4.125 8.812 5.402 1 98.12 108 GLU A C 1
ATOM 841 O O . GLU A 1 108 ? 5.059 9.57 5.676 1 98.12 108 GLU A O 1
ATOM 846 N N . ALA A 1 109 ? 3.002 8.711 6.117 1 98.62 109 ALA A N 1
ATOM 847 C CA . ALA A 1 109 ? 2.834 9.531 7.312 1 98.62 109 ALA A CA 1
ATOM 848 C C . ALA A 1 109 ? 3.875 9.188 8.367 1 98.62 109 ALA A C 1
ATOM 850 O O . ALA A 1 109 ? 4.43 10.07 9.023 1 98.62 109 ALA A O 1
ATOM 851 N N . LEU A 1 110 ? 4.117 7.906 8.523 1 98.88 110 LEU A N 1
ATOM 852 C CA . LEU A 1 110 ? 5.086 7.43 9.5 1 98.88 110 LEU A CA 1
ATOM 853 C C . LEU A 1 110 ? 6.496 7.875 9.133 1 98.88 110 LEU A C 1
ATOM 855 O O . LEU A 1 110 ? 7.262 8.32 9.992 1 98.88 110 LEU A O 1
ATOM 859 N N . ALA A 1 111 ? 6.828 7.789 7.887 1 98.19 111 ALA A N 1
ATOM 860 C CA . ALA A 1 111 ? 8.125 8.258 7.41 1 98.19 111 ALA A CA 1
ATOM 861 C C . ALA A 1 111 ? 8.305 9.75 7.672 1 98.19 111 ALA A C 1
ATOM 863 O O . ALA A 1 111 ? 9.398 10.203 8.008 1 98.19 111 ALA A O 1
ATOM 864 N N . ALA A 1 112 ? 7.242 10.469 7.555 1 97.62 112 ALA A N 1
ATOM 865 C CA . ALA A 1 112 ? 7.277 11.922 7.688 1 97.62 112 ALA A CA 1
ATOM 866 C C . ALA A 1 112 ? 7.742 12.336 9.078 1 97.62 112 ALA A C 1
ATOM 868 O O . ALA A 1 112 ? 8.289 13.43 9.258 1 97.62 112 ALA A O 1
ATOM 869 N N . VAL A 1 113 ? 7.562 11.516 10.039 1 98.25 113 VAL A N 1
ATOM 870 C CA . VAL A 1 113 ? 8.016 11.898 11.375 1 98.25 113 VAL A CA 1
ATOM 871 C C . VAL A 1 113 ? 9.258 11.102 11.75 1 98.25 113 VAL A C 1
ATOM 873 O O . VAL A 1 113 ? 10.078 11.555 12.547 1 98.25 113 VAL A O 1
ATOM 876 N N . ALA A 1 114 ? 9.438 9.93 11.148 1 98.62 11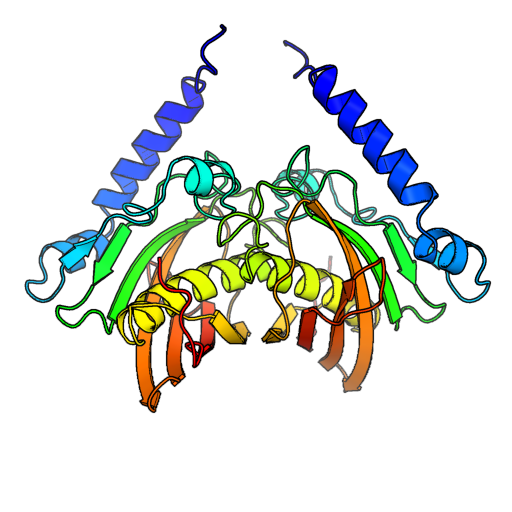4 ALA A N 1
ATOM 877 C CA . ALA A 1 114 ? 10.594 9.086 11.453 1 98.62 114 ALA A CA 1
ATOM 878 C C . ALA A 1 114 ? 11.875 9.695 10.883 1 98.62 114 ALA A C 1
ATOM 880 O O . ALA A 1 114 ? 12.883 9.812 11.594 1 98.62 114 ALA A O 1
ATOM 881 N N . LEU A 1 115 ? 11.836 10.078 9.641 1 97 115 LEU A N 1
ATOM 882 C CA . LEU A 1 115 ? 13.047 10.43 8.914 1 97 115 LEU A CA 1
ATOM 883 C C . LEU A 1 115 ? 13.688 11.688 9.5 1 97 115 LEU A C 1
ATOM 885 O O . LEU A 1 115 ? 14.891 11.711 9.758 1 97 115 LEU A O 1
ATOM 889 N N . PRO A 1 116 ? 12.867 12.695 9.82 1 96.38 116 PRO A N 1
ATOM 890 C CA . PRO A 1 116 ? 13.492 13.875 10.43 1 96.38 116 PRO A CA 1
ATOM 891 C C . PRO A 1 116 ? 14.133 13.562 11.781 1 96.38 116 PRO A C 1
ATOM 893 O O . PRO A 1 116 ? 14.984 14.32 12.258 1 96.38 116 PRO A O 1
ATOM 896 N N . SER A 1 117 ? 13.719 12.477 12.406 1 96.75 117 SER A N 1
ATOM 897 C CA . SER A 1 117 ? 14.227 12.125 13.727 1 96.75 117 SER A CA 1
ATOM 898 C C . SER A 1 117 ? 15.508 11.312 13.633 1 96.75 117 SER A C 1
ATOM 900 O O . SER A 1 117 ? 16.219 11.141 14.625 1 96.75 117 SER A O 1
ATOM 902 N N . LEU A 1 118 ? 15.805 10.828 12.5 1 97.25 118 LEU A N 1
ATOM 903 C CA . LEU A 1 118 ? 16.938 9.922 12.312 1 97.25 118 LEU A CA 1
ATOM 904 C C . LEU A 1 118 ? 18.172 10.695 11.859 1 97.25 118 LEU A C 1
ATOM 906 O O . LEU A 1 118 ? 18.062 11.805 11.336 1 97.25 118 LEU A O 1
ATOM 910 N N . PRO A 1 119 ? 19.359 10.094 12.055 1 94.25 119 PRO A N 1
ATOM 911 C CA . PRO A 1 119 ? 20.594 10.727 11.57 1 94.25 119 PRO A CA 1
ATOM 912 C C . PRO A 1 119 ? 20.531 11.055 10.078 1 94.25 119 PRO A C 1
ATOM 914 O O . PRO A 1 119 ? 20.156 10.203 9.273 1 94.25 119 PRO A O 1
ATOM 917 N N . LYS A 1 120 ? 20.781 12.352 9.781 1 91.94 120 LYS A N 1
ATOM 918 C CA . LYS A 1 120 ? 20.828 12.867 8.422 1 91.94 120 LYS A CA 1
ATOM 919 C C . LYS A 1 120 ? 19.484 12.734 7.734 1 91.94 120 LYS A C 1
ATOM 921 O O . LYS A 1 120 ? 19.406 12.672 6.504 1 91.94 120 LYS A O 1
ATOM 926 N N . ASN A 1 121 ? 18.391 12.531 8.539 1 93.62 121 ASN A N 1
ATOM 927 C CA . ASN A 1 121 ? 17.016 12.438 8.039 1 93.62 121 ASN A CA 1
ATOM 928 C C . ASN A 1 121 ? 16.859 11.281 7.055 1 93.62 121 ASN A C 1
ATOM 930 O O . ASN A 1 121 ? 16.156 11.406 6.051 1 93.62 121 ASN A O 1
ATOM 934 N N . PHE A 1 122 ? 17.703 10.227 7.371 1 93 122 PHE A N 1
ATOM 935 C CA . PHE A 1 122 ? 17.719 9.133 6.41 1 93 122 PHE A CA 1
ATOM 936 C C . PHE A 1 122 ? 17.547 7.793 7.113 1 93 122 PHE A C 1
ATOM 938 O O . PHE A 1 122 ? 18.141 7.547 8.164 1 93 122 PHE A O 1
ATOM 945 N N . GLY A 1 123 ? 16.688 6.98 6.512 1 95.19 123 GLY A N 1
ATOM 946 C CA . GLY A 1 123 ? 16.422 5.645 7.02 1 95.19 123 GLY A CA 1
ATOM 947 C C . GLY A 1 123 ? 15.461 4.855 6.148 1 95.19 123 GLY A C 1
ATOM 948 O O . GLY A 1 123 ? 15.008 5.344 5.109 1 95.19 123 GLY A O 1
ATOM 949 N N . PHE A 1 124 ? 15.258 3.562 6.535 1 95.44 124 PHE A N 1
ATOM 950 C CA . PHE A 1 124 ? 14.375 2.656 5.809 1 95.44 124 PHE A CA 1
ATOM 951 C C . PHE A 1 124 ? 13.344 2.039 6.746 1 95.44 124 PHE A C 1
ATOM 953 O O . PHE A 1 124 ? 13.609 1.863 7.938 1 95.44 124 PHE A O 1
ATOM 960 N N . THR A 1 125 ? 12.211 1.765 6.113 1 98.25 125 THR A N 1
ATOM 961 C CA . THR A 1 125 ? 11.219 1.014 6.871 1 98.25 125 THR A CA 1
ATOM 962 C C . THR A 1 125 ? 11.703 -0.412 7.129 1 98.25 125 THR A C 1
ATOM 964 O O . THR A 1 125 ? 11.992 -1.154 6.191 1 98.25 125 THR A O 1
ATOM 967 N N . ALA A 1 126 ? 11.828 -0.741 8.367 1 98.75 126 ALA A N 1
ATOM 968 C CA . ALA A 1 126 ? 12.188 -2.107 8.734 1 98.75 126 ALA A CA 1
ATOM 969 C C . ALA A 1 126 ? 10.945 -2.955 8.977 1 98.75 126 ALA A C 1
ATOM 971 O O . ALA A 1 126 ? 10.906 -4.133 8.609 1 98.75 126 ALA A O 1
ATOM 972 N N . ASN A 1 127 ? 10.008 -2.354 9.578 1 98.94 127 ASN A N 1
ATOM 973 C CA . ASN A 1 127 ? 8.742 -3.014 9.883 1 98.94 127 ASN A CA 1
ATOM 974 C C . ASN A 1 127 ? 7.562 -2.053 9.758 1 98.94 127 ASN A C 1
ATOM 976 O O . ASN A 1 127 ? 7.664 -0.885 10.133 1 98.94 127 ASN A O 1
ATOM 980 N N . LEU A 1 128 ? 6.508 -2.484 9.258 1 98.94 128 LEU A N 1
ATOM 981 C CA . LEU A 1 128 ? 5.215 -1.809 9.219 1 98.94 128 LEU A CA 1
ATOM 982 C C . LEU A 1 128 ? 4.102 -2.736 9.695 1 98.94 128 LEU A C 1
ATOM 984 O O . LEU A 1 128 ? 3.871 -3.793 9.102 1 98.94 128 LEU A O 1
ATOM 988 N N . ASN A 1 129 ? 3.459 -2.357 10.758 1 99 129 ASN A N 1
ATOM 989 C CA . ASN A 1 129 ? 2.354 -3.113 11.336 1 99 129 ASN A CA 1
ATOM 990 C C . ASN A 1 129 ? 1.045 -2.33 11.273 1 99 129 ASN A C 1
ATOM 992 O O . ASN A 1 129 ? 0.933 -1.255 11.867 1 99 129 ASN A O 1
ATOM 996 N N . VAL A 1 130 ? 0.069 -2.889 10.594 1 98.94 130 VAL A N 1
ATOM 997 C CA . VAL A 1 130 ? -1.175 -2.166 10.344 1 98.94 130 VAL A CA 1
ATOM 998 C C . VAL A 1 130 ? -2.35 -2.939 10.938 1 98.94 130 VAL A C 1
ATOM 1000 O O . VAL A 1 130 ? -2.51 -4.133 10.68 1 98.94 130 VAL A O 1
ATOM 1003 N N . ASN A 1 131 ? -3.152 -2.289 11.688 1 98.94 131 ASN A N 1
ATOM 1004 C CA . ASN A 1 131 ? -4.406 -2.811 12.219 1 98.94 131 ASN A CA 1
ATOM 1005 C C . ASN A 1 131 ? -5.613 -2.121 11.586 1 98.94 131 ASN A C 1
ATOM 1007 O O . ASN A 1 131 ? -5.824 -0.925 11.797 1 98.94 131 ASN A O 1
ATOM 1011 N N . TYR A 1 132 ? -6.391 -2.898 10.891 1 98.81 132 TYR A N 1
ATOM 1012 C CA . TYR A 1 132 ? -7.578 -2.377 10.227 1 98.81 132 TYR A CA 1
ATOM 1013 C C . TYR A 1 132 ? -8.797 -2.482 11.133 1 98.81 132 TYR A C 1
ATOM 1015 O O . TYR A 1 132 ? -9.203 -3.582 11.508 1 98.81 132 TYR A O 1
ATOM 1023 N N . ARG A 1 133 ? -9.414 -1.316 11.375 1 98.5 133 ARG A N 1
ATOM 1024 C CA . ARG A 1 133 ? -10.492 -1.267 12.359 1 98.5 133 ARG A CA 1
ATOM 1025 C C . ARG A 1 133 ? -11.852 -1.133 11.672 1 98.5 133 ARG A C 1
ATOM 1027 O O . ARG A 1 133 ? -12.789 -1.867 11.992 1 98.5 133 ARG A O 1
ATOM 1034 N N . LYS A 1 134 ? -11.992 -0.221 10.773 1 98.12 134 LYS A N 1
ATOM 1035 C CA . LYS A 1 134 ? -13.203 0.048 10.008 1 98.12 134 LYS A CA 1
ATOM 1036 C C . LYS A 1 134 ? -12.867 0.315 8.539 1 98.12 134 LYS A C 1
ATOM 1038 O O . LYS A 1 134 ? -11.797 0.824 8.219 1 98.12 134 LYS A O 1
ATOM 1043 N N . PRO A 1 135 ? -13.82 -0.072 7.664 1 97.81 135 PRO A N 1
ATOM 1044 C CA . PRO A 1 135 ? -13.562 0.225 6.254 1 97.81 135 PRO A CA 1
ATOM 1045 C C . PRO A 1 135 ? -13.508 1.725 5.965 1 97.81 135 PRO A C 1
ATOM 1047 O O . PRO A 1 135 ? -14.211 2.506 6.609 1 97.81 135 PRO A O 1
ATOM 1050 N N . ILE A 1 136 ? -12.648 2.158 5.094 1 98.56 136 ILE A N 1
ATOM 1051 C CA . ILE A 1 136 ? -12.617 3.514 4.555 1 98.56 136 ILE A CA 1
ATOM 1052 C C . ILE A 1 136 ? -13.438 3.572 3.266 1 98.56 136 ILE A C 1
ATOM 1054 O O . ILE A 1 136 ? -13.055 2.965 2.26 1 98.56 136 ILE A O 1
ATOM 1058 N N . MET A 1 137 ? -14.484 4.285 3.262 1 98.19 137 MET A N 1
ATOM 1059 C CA . MET A 1 137 ? -15.25 4.441 2.031 1 98.19 137 MET A CA 1
ATOM 1060 C C . MET A 1 137 ? -14.508 5.32 1.03 1 98.19 137 MET A C 1
ATOM 1062 O O . MET A 1 137 ? -13.797 6.246 1.42 1 98.19 137 MET A O 1
ATOM 1066 N N . SER A 1 138 ? -14.703 5.008 -0.226 1 98.38 138 SER A N 1
ATOM 1067 C CA . SER A 1 138 ? -14.062 5.836 -1.242 1 98.38 138 SER A CA 1
ATOM 1068 C C . SER A 1 138 ? -14.75 7.191 -1.365 1 98.38 138 SER A C 1
ATOM 1070 O O . SER A 1 138 ? -15.852 7.383 -0.839 1 98.38 138 SER A O 1
ATOM 1072 N N . ASP A 1 139 ? -14.047 8.086 -2.008 1 97.56 139 ASP A N 1
ATOM 1073 C CA . ASP A 1 139 ? -14.516 9.445 -2.279 1 97.56 139 ASP A CA 1
ATOM 1074 C C . ASP A 1 139 ? -14.789 10.203 -0.98 1 97.56 139 ASP A C 1
ATOM 1076 O O . ASP A 1 139 ? -15.875 10.758 -0.796 1 97.56 139 ASP A O 1
ATOM 1080 N N . GLN A 1 140 ? -13.812 10.18 -0.152 1 97.44 140 GLN A N 1
ATOM 1081 C CA . GLN A 1 140 ? -13.93 10.93 1.097 1 97.44 140 GLN A CA 1
ATOM 1082 C C . GLN A 1 140 ? -12.594 11.531 1.507 1 97.44 140 GLN A C 1
ATOM 1084 O O . GLN A 1 140 ? -11.539 11.117 1.009 1 97.44 140 GLN A O 1
ATOM 1089 N N . TRP A 1 141 ? -12.68 12.539 2.373 1 98.44 141 TRP A N 1
ATOM 1090 C CA . TRP A 1 141 ? -11.508 13.148 3.002 1 98.44 141 TRP A CA 1
ATOM 1091 C C . TRP A 1 141 ? -11.133 12.406 4.285 1 98.44 141 TRP A C 1
ATOM 1093 O O . TRP A 1 141 ? -12.008 12.07 5.09 1 98.44 141 TRP A O 1
ATOM 1103 N N . VAL A 1 142 ? -9.844 12.133 4.43 1 98.81 142 VAL A N 1
ATOM 1104 C CA . VAL A 1 142 ? -9.359 11.492 5.652 1 98.81 142 VAL A CA 1
ATOM 1105 C C . VAL A 1 142 ? -8.195 12.305 6.223 1 98.81 142 VAL A C 1
ATOM 1107 O O . VAL A 1 142 ? -7.602 13.125 5.527 1 98.81 142 VAL A O 1
ATOM 1110 N N . VAL A 1 143 ? -7.961 12.102 7.473 1 98.88 143 VAL A N 1
ATOM 1111 C CA . VAL A 1 143 ? -6.859 12.711 8.203 1 98.88 143 VAL A CA 1
ATOM 1112 C C . VAL A 1 143 ? -5.898 11.633 8.695 1 98.88 143 VAL A C 1
ATOM 1114 O O . VAL A 1 143 ? -6.324 10.633 9.289 1 98.88 143 VAL A O 1
ATOM 1117 N N . LEU A 1 144 ? -4.656 11.766 8.391 1 98.88 144 LEU A N 1
ATOM 1118 C CA . LEU A 1 144 ? -3.613 10.93 8.977 1 98.88 144 LEU A CA 1
ATOM 1119 C C . LEU A 1 144 ? -2.877 11.68 10.078 1 98.88 144 LEU A C 1
ATOM 1121 O O . LEU A 1 144 ? -2.482 12.828 9.898 1 98.88 144 LEU A O 1
ATOM 1125 N N . ARG A 1 145 ? -2.729 11.031 11.18 1 98.88 145 ARG A N 1
ATOM 1126 C CA . ARG A 1 145 ? -1.927 11.555 12.281 1 98.88 145 ARG A CA 1
ATOM 1127 C C . ARG A 1 145 ? -0.788 10.602 12.625 1 98.88 145 ARG A C 1
ATOM 1129 O O . ARG A 1 145 ? -1.011 9.406 12.836 1 98.88 145 ARG A O 1
ATOM 1136 N N . ALA A 1 146 ? 0.391 11.156 12.68 1 98.94 146 ALA A N 1
ATOM 1137 C CA . ALA A 1 146 ? 1.566 10.352 13.023 1 98.94 146 ALA A CA 1
ATOM 1138 C C . ALA A 1 146 ? 2.416 11.055 14.078 1 98.94 146 ALA A C 1
ATOM 1140 O O . ALA A 1 146 ? 2.43 12.281 14.164 1 98.94 146 ALA A O 1
ATOM 1141 N N . LYS A 1 147 ? 3.104 10.297 14.82 1 98.88 147 LYS A N 1
ATOM 1142 C CA . LYS A 1 147 ? 3.992 10.875 15.828 1 98.88 147 LYS A CA 1
ATOM 1143 C C . LYS A 1 147 ? 5.152 9.93 16.141 1 98.88 147 LYS A C 1
ATOM 1145 O O . LYS A 1 147 ? 5.039 8.719 15.969 1 98.88 147 LYS A O 1
ATOM 1150 N N . LEU A 1 148 ? 6.23 10.484 16.609 1 98.88 148 LEU A N 1
ATOM 1151 C CA . LEU A 1 148 ? 7.367 9.734 17.125 1 98.88 148 LEU A CA 1
ATOM 1152 C C . LEU A 1 148 ? 7.066 9.18 18.516 1 98.88 148 LEU A C 1
ATOM 1154 O O . LEU A 1 148 ? 6.699 9.93 19.422 1 98.88 148 LEU A O 1
ATOM 1158 N N . ASP A 1 149 ? 7.156 7.938 18.641 1 98.81 149 ASP A N 1
ATOM 1159 C CA . ASP A 1 149 ? 6.906 7.285 19.922 1 98.81 149 ASP A CA 1
ATOM 1160 C C . ASP A 1 149 ? 8.195 7.172 20.75 1 98.81 149 ASP A C 1
ATOM 1162 O O . ASP A 1 149 ? 8.211 7.508 21.922 1 98.81 149 ASP A O 1
ATOM 1166 N N . LYS A 1 150 ? 9.273 6.652 20.031 1 98.38 150 LYS A N 1
ATOM 1167 C CA . LYS A 1 150 ? 10.555 6.406 20.688 1 98.38 150 LYS A CA 1
ATOM 1168 C C . LYS A 1 150 ? 11.703 6.492 19.688 1 98.38 150 LYS A C 1
ATOM 1170 O O . LYS A 1 150 ? 11.562 6.078 18.531 1 98.38 150 LYS A O 1
ATOM 1175 N N . LEU A 1 151 ? 12.805 7.086 20.172 1 98.19 151 LEU A N 1
ATOM 1176 C CA . LEU A 1 151 ? 14.039 7.133 19.391 1 98.19 151 LEU A CA 1
ATOM 1177 C C . LEU A 1 151 ? 15.18 6.449 20.141 1 98.19 151 LEU A C 1
ATOM 1179 O O . LEU A 1 151 ? 15.477 6.801 21.281 1 98.19 151 LEU A O 1
ATOM 1183 N N . GLU A 1 152 ? 15.695 5.441 19.531 1 97.75 152 GLU A N 1
ATOM 1184 C CA . GLU A 1 152 ? 16.859 4.738 20.078 1 97.75 152 GLU A CA 1
ATOM 1185 C C . GLU A 1 152 ? 18.016 4.738 19.078 1 97.75 152 GLU A C 1
ATOM 1187 O O . GLU A 1 152 ? 18.141 3.814 18.266 1 97.75 152 GLU A O 1
ATOM 1192 N N . GLU A 1 153 ? 18.906 5.773 19.156 1 94.62 153 GLU A N 1
ATOM 1193 C CA . GLU A 1 153 ? 20.047 5.902 18.25 1 94.62 153 GLU A CA 1
ATOM 1194 C C . GLU A 1 153 ? 19.609 5.973 16.797 1 94.62 153 GLU A C 1
ATOM 1196 O O . GLU A 1 153 ? 19.047 6.98 16.359 1 94.62 153 GLU A O 1
ATOM 1201 N N . ARG A 1 154 ? 19.766 4.844 16.172 1 96.88 154 ARG A N 1
ATOM 1202 C CA . ARG A 1 154 ? 19.469 4.84 14.742 1 96.88 154 ARG A CA 1
ATOM 1203 C C . ARG A 1 154 ? 18.109 4.219 14.469 1 96.88 154 ARG A C 1
ATOM 1205 O O . ARG A 1 154 ? 17.797 3.889 13.328 1 96.88 154 ARG A O 1
ATOM 1212 N N . LYS A 1 155 ? 17.312 4.031 15.516 1 98.44 155 LYS A N 1
ATOM 1213 C CA . LYS A 1 155 ? 15.992 3.412 15.391 1 98.44 155 LYS A CA 1
ATOM 1214 C C . LYS A 1 155 ? 14.891 4.375 15.82 1 98.44 155 LYS A C 1
ATOM 1216 O O . LYS A 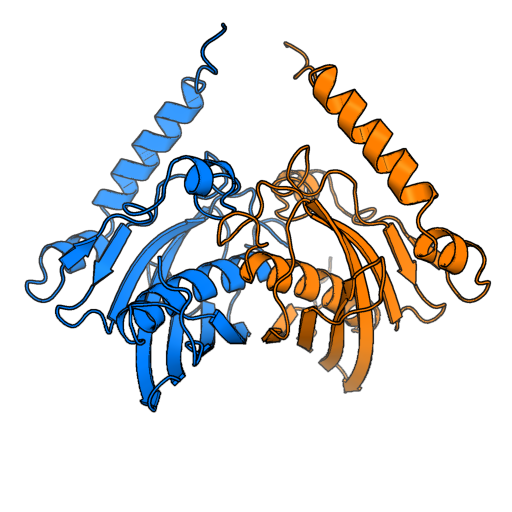1 155 ? 14.891 4.863 16.953 1 98.44 155 LYS A O 1
ATOM 1221 N N . ALA A 1 156 ? 13.992 4.648 14.922 1 98.81 156 ALA A N 1
ATOM 1222 C CA . ALA A 1 156 ? 12.82 5.461 15.234 1 98.81 156 ALA A CA 1
ATOM 1223 C C . ALA A 1 156 ? 11.555 4.605 15.281 1 98.81 156 ALA A C 1
ATOM 1225 O O . ALA A 1 156 ? 11.211 3.939 14.305 1 98.81 156 ALA A O 1
ATOM 1226 N N . PHE A 1 157 ? 10.93 4.551 16.422 1 98.94 157 PHE A N 1
ATOM 1227 C CA . PHE A 1 157 ? 9.625 3.924 16.609 1 98.94 157 PHE A CA 1
ATOM 1228 C C . PHE A 1 157 ? 8.508 4.953 16.469 1 98.94 157 PHE A C 1
ATOM 1230 O O . PHE A 1 157 ? 8.477 5.941 17.203 1 98.94 157 PHE A O 1
ATOM 1237 N N . VAL A 1 158 ? 7.602 4.68 15.539 1 98.94 158 VAL A N 1
ATOM 1238 C CA . VAL A 1 158 ? 6.609 5.691 15.203 1 98.94 158 VAL A CA 1
ATOM 1239 C C . VAL A 1 158 ? 5.223 5.055 15.148 1 98.94 158 VAL A C 1
ATOM 1241 O O . VAL A 1 158 ? 5.094 3.852 14.914 1 98.94 158 VAL A O 1
ATOM 1244 N N . VAL A 1 159 ? 4.16 5.832 15.422 1 98.94 159 VAL A N 1
ATOM 1245 C CA . VAL A 1 159 ? 2.77 5.395 15.43 1 98.94 159 VAL A CA 1
ATOM 1246 C C . VAL A 1 159 ? 1.924 6.355 14.594 1 98.94 159 VAL A C 1
ATOM 1248 O O . VAL A 1 159 ? 2.229 7.547 14.508 1 98.94 159 VAL A O 1
ATOM 1251 N N . ALA A 1 160 ? 0.893 5.867 13.961 1 98.94 160 ALA A N 1
ATOM 1252 C CA . ALA A 1 160 ? -0 6.695 13.156 1 98.94 160 ALA A CA 1
ATOM 1253 C C . ALA A 1 160 ? -1.383 6.062 13.039 1 98.94 160 ALA A C 1
ATOM 1255 O O . ALA A 1 160 ? -1.569 4.895 13.398 1 98.94 160 ALA A O 1
ATOM 1256 N N . HIS A 1 161 ? -2.314 6.836 12.602 1 98.94 161 HIS A N 1
ATOM 1257 C CA . HIS A 1 161 ? -3.625 6.309 12.242 1 98.94 161 HIS A CA 1
ATOM 1258 C C . HIS A 1 161 ? -4.297 7.18 11.188 1 98.94 161 HIS A C 1
ATOM 1260 O O . HIS A 1 161 ? -3.867 8.312 10.938 1 98.94 161 HIS A O 1
ATOM 1266 N N . ILE A 1 162 ? -5.273 6.586 10.516 1 98.94 162 ILE A N 1
ATOM 1267 C CA . ILE A 1 162 ? -6.168 7.277 9.594 1 98.94 162 ILE A CA 1
ATOM 1268 C C . ILE A 1 162 ? -7.543 7.445 10.234 1 98.94 162 ILE A C 1
ATOM 1270 O O . ILE A 1 162 ? -8.109 6.48 10.758 1 98.94 162 ILE A O 1
ATOM 1274 N N . GLU A 1 163 ? -8.047 8.633 10.141 1 98.88 163 GLU A N 1
ATOM 1275 C CA . GLU A 1 163 ? -9.375 8.898 10.688 1 98.88 163 GLU A CA 1
ATOM 1276 C C . GLU A 1 163 ? -10.227 9.703 9.711 1 98.88 163 GLU A C 1
ATOM 1278 O O . GLU A 1 163 ? -9.695 10.297 8.758 1 98.88 163 GLU A O 1
ATOM 1283 N N . SER A 1 164 ? -11.523 9.664 9.961 1 97.94 164 SER A N 1
ATOM 1284 C CA . SER A 1 164 ? -12.445 10.484 9.188 1 97.94 164 SER A CA 1
ATOM 1285 C C . SER A 1 164 ? -12.219 11.969 9.445 1 97.94 164 SER A C 1
ATOM 1287 O O . SER A 1 164 ? -12.031 12.383 10.586 1 97.94 164 SER A O 1
ATOM 1289 N N . ALA A 1 165 ? -12.234 12.711 8.406 1 96.19 165 ALA A N 1
ATOM 1290 C CA . ALA A 1 165 ? -12.141 14.164 8.578 1 96.19 165 ALA A CA 1
ATOM 1291 C C . ALA A 1 165 ? -13.414 14.727 9.195 1 96.19 165 ALA A C 1
ATOM 1293 O O . ALA A 1 165 ? -13.406 15.836 9.742 1 96.19 165 ALA A O 1
ATOM 1294 N N . GLU A 1 166 ? -14.469 13.961 9.125 1 91.25 166 GLU A N 1
ATOM 1295 C CA . GLU A 1 166 ? -15.781 14.453 9.547 1 91.25 166 G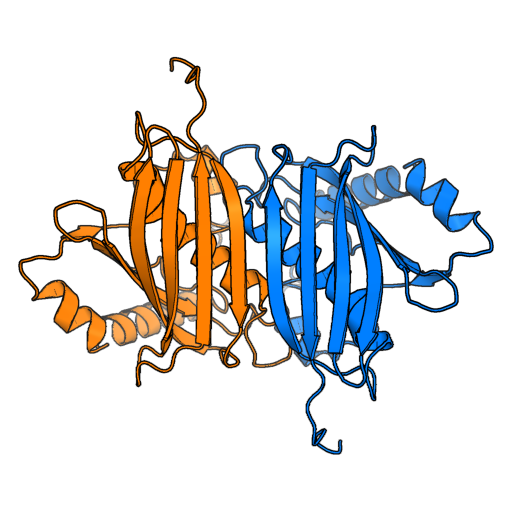LU A CA 1
ATOM 1296 C C . GLU A 1 166 ? -16.047 14.148 11.016 1 91.25 166 GLU A C 1
ATOM 1298 O O . GLU A 1 166 ? -16.531 15.008 11.758 1 91.25 166 GLU A O 1
ATOM 1303 N N . ASP A 1 167 ? -15.75 12.898 11.492 1 92 167 ASP A N 1
ATOM 1304 C CA . ASP A 1 167 ? -16.188 12.555 12.844 1 92 167 ASP A CA 1
ATOM 1305 C C . ASP A 1 167 ? -15.07 11.883 13.625 1 92 167 ASP A C 1
ATOM 1307 O O . ASP A 1 167 ? -15.328 11.188 14.617 1 92 167 ASP A O 1
ATOM 1311 N N . GLN A 1 168 ? -13.906 11.82 13.18 1 92.06 168 GLN A N 1
ATOM 1312 C CA . GLN A 1 168 ? -12.688 11.367 13.836 1 92.06 168 GLN A CA 1
ATOM 1313 C C . GLN A 1 168 ? -12.727 9.859 14.086 1 92.06 168 GLN A C 1
ATOM 1315 O O . GLN A 1 168 ? -11.953 9.336 14.891 1 92.06 168 GLN A O 1
ATOM 1320 N N . THR A 1 169 ? -13.695 9.156 13.391 1 97.19 169 THR A N 1
ATOM 1321 C CA . THR A 1 169 ? -13.672 7.695 13.438 1 97.19 169 THR A CA 1
ATOM 1322 C C . THR A 1 169 ? -12.328 7.164 12.953 1 97.19 169 THR A C 1
ATOM 1324 O O . THR A 1 169 ? -11.844 7.555 11.891 1 97.19 169 THR A O 1
ATOM 1327 N N . ILE A 1 170 ? -11.711 6.27 13.797 1 98.75 170 ILE A N 1
ATOM 1328 C CA . ILE A 1 170 ? -10.438 5.676 13.414 1 98.75 170 ILE A CA 1
ATOM 1329 C C . ILE A 1 170 ? -10.68 4.504 12.469 1 98.75 170 ILE A C 1
ATOM 1331 O O . ILE A 1 170 ? -11.422 3.574 12.797 1 98.75 170 ILE A O 1
ATOM 1335 N N . PHE A 1 171 ? -10.102 4.57 11.273 1 98.88 171 PHE A N 1
ATOM 1336 C CA . PHE A 1 171 ? -10.266 3.518 10.281 1 98.88 171 PHE A CA 1
ATOM 1337 C C . PHE A 1 171 ? -9.141 2.494 10.383 1 98.88 171 PHE A C 1
ATOM 1339 O O . PHE A 1 171 ? -9.383 1.288 10.289 1 98.88 171 PHE A O 1
ATOM 1346 N N . THR A 1 172 ? -7.93 2.934 10.5 1 98.88 172 THR A N 1
ATOM 1347 C CA . THR A 1 172 ? -6.738 2.096 10.438 1 98.88 172 THR A CA 1
ATOM 1348 C C . THR A 1 172 ? -5.621 2.68 11.305 1 98.88 172 THR A C 1
ATOM 1350 O O . THR A 1 172 ? -5.422 3.896 11.328 1 98.88 172 THR A O 1
ATOM 1353 N N . GLU A 1 173 ? -4.902 1.824 11.992 1 98.88 173 GLU A N 1
ATOM 1354 C CA . GLU A 1 173 ? -3.768 2.207 12.82 1 98.88 173 GLU A CA 1
ATOM 1355 C C . GLU A 1 173 ? -2.5 1.468 12.406 1 98.88 173 GLU A C 1
ATOM 1357 O O . GLU A 1 173 ? -2.568 0.346 11.898 1 98.88 173 GLU A O 1
ATOM 1362 N N . ALA A 1 174 ? -1.381 2.125 12.75 1 98.94 174 ALA A N 1
ATOM 1363 C CA . ALA A 1 174 ? -0.139 1.454 12.367 1 98.94 174 ALA A CA 1
ATOM 1364 C C . ALA A 1 174 ? 1.001 1.842 13.305 1 98.94 174 ALA A C 1
ATOM 1366 O O . ALA A 1 174 ? 0.995 2.932 13.883 1 98.94 174 ALA A O 1
ATOM 1367 N N . THR A 1 175 ? 1.923 0.977 13.477 1 98.94 175 THR A N 1
ATOM 1368 C CA . THR A 1 175 ? 3.246 1.227 14.031 1 98.94 175 THR A CA 1
ATOM 1369 C C . THR A 1 175 ? 4.336 0.835 13.039 1 98.94 175 THR A C 1
ATOM 1371 O O . THR A 1 175 ? 4.113 -0.005 12.164 1 98.94 175 THR A O 1
ATOM 1374 N N . SER A 1 176 ? 5.438 1.469 13.219 1 98.94 176 SER A N 1
ATOM 1375 C CA . SER A 1 176 ? 6.539 1.14 12.32 1 98.94 176 SER A CA 1
ATOM 1376 C C . SER A 1 176 ? 7.887 1.375 12.992 1 98.94 176 SER A C 1
ATOM 1378 O O . SER A 1 176 ? 7.988 2.16 13.938 1 98.94 176 SER A O 1
ATOM 1380 N N . LEU A 1 177 ? 8.797 0.641 12.539 1 98.94 177 LEU A N 1
ATOM 1381 C CA . LEU A 1 177 ? 10.203 0.825 12.883 1 98.94 177 LEU A CA 1
ATOM 1382 C C . LEU A 1 177 ? 11.008 1.28 11.672 1 98.94 177 LEU A C 1
ATOM 1384 O O . LEU A 1 177 ? 10.984 0.629 10.625 1 98.94 177 LEU A O 1
ATOM 1388 N N .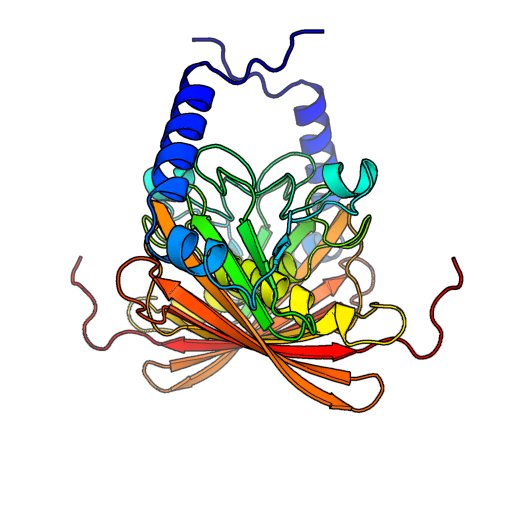 TYR A 1 178 ? 11.648 2.383 11.773 1 98.75 178 TYR A N 1
ATOM 1389 C CA . TYR A 1 178 ? 12.609 2.859 10.781 1 98.75 178 TYR A CA 1
ATOM 1390 C C . TYR A 1 178 ? 14.039 2.783 11.328 1 98.75 178 TYR A C 1
ATOM 1392 O O . TYR A 1 178 ? 14.273 3.084 12.5 1 98.75 178 TYR A O 1
ATOM 1400 N N . ILE A 1 179 ? 14.969 2.459 10.414 1 98.12 179 ILE A N 1
ATOM 1401 C CA . ILE A 1 179 ? 16.344 2.311 10.852 1 98.12 179 ILE A CA 1
ATOM 1402 C C . ILE A 1 179 ? 17.281 3.068 9.906 1 98.12 179 ILE A C 1
ATOM 1404 O O . ILE A 1 179 ? 17.188 2.918 8.688 1 98.12 179 ILE A O 1
ATOM 1408 N N . SER A 1 180 ? 18.141 3.877 10.469 1 96.81 180 SER A N 1
ATOM 1409 C CA . SER A 1 180 ? 19.203 4.52 9.703 1 96.81 180 SER A CA 1
ATOM 1410 C C . SER A 1 180 ? 20.406 3.598 9.547 1 96.81 180 SER A C 1
ATOM 1412 O O . SER A 1 180 ? 20.812 2.924 10.5 1 96.81 180 SER A O 1
ATOM 1414 N N . PRO A 1 181 ? 20.969 3.582 8.344 1 91.44 181 PRO A N 1
ATOM 1415 C CA . PRO A 1 181 ? 22.156 2.736 8.164 1 91.44 181 PRO A CA 1
ATOM 1416 C C . PRO A 1 181 ? 23.375 3.258 8.914 1 91.44 181 PRO A C 1
ATOM 1418 O O . PRO A 1 181 ? 23.469 4.457 9.195 1 91.44 181 PRO A O 1
ATOM 1421 N N . LYS A 1 182 ? 24.266 2.334 9.312 1 85.94 182 LYS A N 1
ATOM 1422 C CA . LYS A 1 182 ? 25.484 2.688 10.031 1 85.94 182 LYS A CA 1
ATOM 1423 C C . LYS A 1 182 ? 26.391 3.578 9.18 1 85.94 182 LYS A C 1
ATOM 1425 O O . LYS A 1 182 ? 27 4.527 9.688 1 85.94 182 LYS A O 1
ATOM 1430 N N . SER A 1 183 ? 26.594 3.213 7.945 1 77.94 183 SER A N 1
ATOM 1431 C CA . SER A 1 183 ? 27.344 4.059 7.023 1 77.94 183 SER A CA 1
ATOM 1432 C C . SER A 1 183 ? 26.438 4.707 5.992 1 77.94 183 SER A C 1
ATOM 1434 O O . SER A 1 183 ? 25.672 4.02 5.309 1 77.94 183 SER A O 1
ATOM 1436 N N . ILE A 1 184 ? 26.266 6.008 6.16 1 67.5 184 ILE A N 1
ATOM 1437 C CA . ILE A 1 184 ? 25.391 6.699 5.215 1 67.5 184 ILE A CA 1
ATOM 1438 C C . ILE A 1 184 ? 26.188 7.098 3.977 1 67.5 184 ILE A C 1
ATOM 1440 O O . ILE A 1 184 ? 27.266 7.68 4.086 1 67.5 184 ILE A O 1
ATOM 1444 N N . PRO A 1 185 ? 25.75 6.598 2.859 1 54.22 185 PRO A N 1
ATOM 1445 C CA . PRO A 1 185 ? 26.5 6.965 1.662 1 54.22 185 PRO A CA 1
ATOM 1446 C C . PRO A 1 185 ? 26.703 8.469 1.53 1 54.22 185 PRO A C 1
ATOM 1448 O O . PRO A 1 185 ? 25.828 9.25 1.917 1 54.22 185 PRO A O 1
ATOM 1451 N N . THR A 1 186 ? 27.922 8.914 1.702 1 51.06 186 THR A N 1
ATOM 1452 C CA . THR A 1 186 ? 28.25 10.312 1.464 1 51.06 186 THR A CA 1
ATOM 1453 C C . THR A 1 186 ? 27.719 10.773 0.111 1 51.06 186 THR A C 1
ATOM 1455 O O . THR A 1 186 ? 27.938 10.109 -0.905 1 51.06 186 THR A O 1
ATOM 1458 N N . LYS A 1 187 ? 26.938 11.734 0.213 1 39.69 187 LYS A N 1
ATOM 1459 C CA . LYS A 1 187 ? 26.5 12.352 -1.038 1 39.69 187 LYS A CA 1
ATOM 1460 C C . LYS A 1 187 ? 27.703 12.82 -1.863 1 39.69 187 LYS A C 1
ATOM 1462 O O . LYS A 1 187 ? 28.719 13.234 -1.31 1 39.69 187 LYS A O 1
ATOM 1467 N N . MET B 1 1 ? -15.578 9.555 -30.812 1 22.81 1 MET B N 1
ATOM 1468 C CA . MET B 1 1 ? -15.164 8.867 -29.594 1 22.81 1 MET B CA 1
ATOM 1469 C C . MET B 1 1 ? -13.727 8.367 -29.703 1 22.81 1 MET B C 1
ATOM 1471 O O . MET B 1 1 ? -13.43 7.527 -30.562 1 22.81 1 MET B O 1
ATOM 1475 N N . VAL B 1 2 ? -12.672 9.188 -29.594 1 26.69 2 VAL B N 1
ATOM 1476 C CA . VAL B 1 2 ? -11.312 8.883 -30.031 1 26.69 2 VAL B CA 1
ATOM 1477 C C . VAL B 1 2 ? -10.789 7.66 -29.281 1 26.69 2 VAL B C 1
ATOM 1479 O O . VAL B 1 2 ? -10.898 7.582 -28.062 1 26.69 2 VAL B O 1
ATOM 1482 N N . PRO B 1 3 ? -10.719 6.52 -29.781 1 35.41 3 PRO B N 1
ATOM 1483 C CA . PRO B 1 3 ? -10.188 5.309 -29.141 1 35.41 3 PRO B CA 1
ATOM 1484 C C . PRO B 1 3 ? -8.938 5.578 -28.312 1 35.41 3 PRO B C 1
ATOM 1486 O O . PRO B 1 3 ? -8.102 6.395 -28.703 1 35.41 3 PRO B O 1
ATOM 1489 N N . THR B 1 4 ? -8.938 5.719 -27.031 1 41.97 4 THR B N 1
ATOM 1490 C CA . THR B 1 4 ? -7.695 5.902 -26.281 1 41.97 4 THR B CA 1
ATOM 1491 C C . THR B 1 4 ? -6.59 5.016 -26.859 1 41.97 4 THR B C 1
ATOM 1493 O O . THR B 1 4 ? -6.668 3.787 -26.766 1 41.97 4 THR B O 1
ATOM 1496 N N . GLU B 1 5 ? -6.055 5.176 -27.906 1 40.69 5 GLU B N 1
ATOM 1497 C CA . GLU B 1 5 ? -4.984 4.578 -28.688 1 40.69 5 GLU B CA 1
ATOM 1498 C C . GLU B 1 5 ? -3.791 4.211 -27.812 1 40.69 5 GLU B C 1
ATOM 1500 O O . GLU B 1 5 ? -3.184 5.082 -27.188 1 40.69 5 GLU B O 1
ATOM 1505 N N . VAL B 1 6 ? -3.928 3.145 -27.094 1 55.94 6 VAL B N 1
ATOM 1506 C CA . VAL B 1 6 ? -2.652 2.641 -26.594 1 55.94 6 VAL B CA 1
ATOM 1507 C C . VAL B 1 6 ? -1.562 2.871 -27.641 1 55.94 6 VAL B C 1
ATOM 1509 O O . VAL B 1 6 ? -1.682 2.422 -28.781 1 55.94 6 VAL B O 1
ATOM 1512 N N . ASP B 1 7 ? -0.699 3.852 -27.328 1 72.88 7 ASP B N 1
ATOM 1513 C CA . ASP B 1 7 ? 0.376 4.246 -28.219 1 72.88 7 ASP B CA 1
ATOM 1514 C C . ASP B 1 7 ? 1.236 3.045 -28.609 1 72.88 7 ASP B C 1
ATOM 1516 O O . ASP B 1 7 ? 1.328 2.072 -27.859 1 72.88 7 ASP B O 1
ATOM 1520 N N . SER B 1 8 ? 1.439 2.793 -29.859 1 74.12 8 SER B N 1
ATOM 1521 C CA . SER B 1 8 ? 2.262 1.736 -30.438 1 74.12 8 SER B CA 1
ATOM 1522 C C . SER B 1 8 ? 3.443 1.397 -29.531 1 74.12 8 SER B C 1
ATOM 1524 O O . SER B 1 8 ? 3.793 0.227 -29.359 1 74.12 8 SER B O 1
ATOM 1526 N N . ALA B 1 9 ? 3.957 2.342 -28.859 1 81 9 ALA B N 1
ATOM 1527 C CA . ALA B 1 9 ? 5.082 2.125 -27.953 1 81 9 ALA B CA 1
ATOM 1528 C C . ALA B 1 9 ? 4.66 1.308 -26.734 1 81 9 ALA B C 1
ATOM 1530 O O . ALA B 1 9 ? 5.406 0.439 -26.281 1 81 9 ALA B O 1
ATOM 1531 N N . SER B 1 10 ? 3.449 1.599 -26.391 1 84.19 10 SER B N 1
ATOM 1532 C CA . SER B 1 10 ? 2.934 0.856 -25.25 1 84.19 10 SER B CA 1
ATOM 1533 C C . SER B 1 10 ? 2.672 -0.603 -25.609 1 84.19 10 SER B C 1
ATOM 1535 O O . SER B 1 10 ? 2.963 -1.504 -24.812 1 84.19 10 SER B O 1
ATOM 1537 N N . GLU B 1 11 ? 2.238 -0.818 -26.688 1 89.25 11 GLU B N 1
ATOM 1538 C CA . GLU B 1 11 ? 1.97 -2.184 -27.141 1 89.25 11 GLU B CA 1
ATOM 1539 C C . GLU B 1 11 ? 3.26 -2.988 -27.25 1 89.25 11 GLU B C 1
ATOM 1541 O O . GLU B 1 11 ? 3.295 -4.172 -26.906 1 89.25 11 GLU B O 1
ATOM 1546 N N . ASP B 1 12 ? 4.23 -2.389 -27.781 1 92.5 12 ASP B N 1
ATOM 1547 C CA . ASP B 1 12 ? 5.531 -3.045 -27.906 1 92.5 12 ASP B CA 1
ATOM 1548 C C . ASP B 1 12 ? 6.082 -3.432 -26.531 1 92.5 12 ASP B C 1
ATOM 1550 O O . ASP B 1 12 ? 6.633 -4.52 -26.359 1 92.5 12 ASP B O 1
ATOM 1554 N N . ARG B 1 13 ? 5.898 -2.529 -25.609 1 94.06 13 ARG B N 1
ATOM 1555 C CA . ARG B 1 13 ? 6.387 -2.797 -24.266 1 94.06 13 ARG B CA 1
ATOM 1556 C C . ARG B 1 13 ? 5.629 -3.959 -23.625 1 94.06 13 ARG B C 1
ATOM 1558 O O . ARG B 1 13 ? 6.219 -4.781 -22.922 1 94.06 13 ARG B O 1
ATOM 1565 N N . ILE B 1 14 ? 4.414 -4.02 -23.906 1 96 14 ILE B N 1
ATOM 1566 C CA . ILE B 1 14 ? 3.58 -5.086 -23.375 1 96 14 ILE B CA 1
ATOM 1567 C C . ILE B 1 14 ? 4 -6.426 -23.984 1 96 14 ILE B C 1
ATOM 1569 O O . ILE B 1 14 ? 4.137 -7.422 -23.266 1 96 14 ILE B O 1
ATOM 1573 N N . GLN B 1 15 ? 4.223 -6.469 -25.266 1 96.25 15 GLN B N 1
ATOM 1574 C CA . GLN B 1 15 ? 4.645 -7.699 -25.922 1 96.25 15 GLN B CA 1
ATOM 1575 C C . GLN B 1 15 ? 6 -8.164 -25.406 1 96.25 15 GLN B C 1
ATOM 1577 O O . GLN B 1 15 ? 6.203 -9.359 -25.172 1 96.25 15 GLN B O 1
ATOM 1582 N N . LEU B 1 16 ? 6.879 -7.234 -25.266 1 96.75 16 LEU B N 1
ATOM 1583 C CA . LEU B 1 16 ? 8.188 -7.574 -24.719 1 96.75 16 LEU B CA 1
ATOM 1584 C C . LEU B 1 16 ? 8.062 -8.156 -23.312 1 96.75 16 LEU B C 1
ATOM 1586 O O . LEU B 1 16 ? 8.742 -9.133 -22.984 1 96.75 16 LEU B O 1
ATOM 1590 N N . ALA B 1 17 ? 7.207 -7.57 -22.516 1 97.38 17 ALA B N 1
ATOM 1591 C CA . ALA B 1 17 ? 6.969 -8.07 -21.156 1 97.38 17 ALA B CA 1
ATOM 1592 C C . ALA B 1 17 ? 6.391 -9.484 -21.188 1 97.38 17 ALA B C 1
ATOM 1594 O O . ALA B 1 17 ? 6.781 -10.336 -20.391 1 97.38 17 ALA B O 1
ATOM 1595 N N . GLN B 1 18 ? 5.5 -9.703 -22.078 1 97.56 18 GLN B N 1
ATOM 1596 C CA . GLN B 1 18 ? 4.906 -11.023 -22.234 1 97.56 18 GLN B CA 1
ATOM 1597 C C . GLN B 1 18 ? 5.961 -12.062 -22.609 1 97.56 18 GLN B C 1
ATOM 1599 O O . GLN B 1 18 ? 5.996 -13.156 -22.031 1 97.56 18 GLN B O 1
ATOM 1604 N N . ASP B 1 19 ? 6.777 -11.711 -23.531 1 97.81 19 ASP B N 1
ATOM 1605 C CA . ASP B 1 19 ? 7.844 -12.617 -23.953 1 97.81 19 ASP B CA 1
ATOM 1606 C C . ASP B 1 19 ? 8.789 -12.93 -22.797 1 97.81 19 ASP B C 1
ATOM 1608 O O . ASP B 1 19 ? 9.18 -14.086 -22.609 1 97.81 19 ASP B O 1
ATOM 1612 N N . THR B 1 20 ? 9.125 -11.906 -22.078 1 97.69 20 THR B N 1
ATOM 1613 C CA . THR B 1 20 ? 10.016 -12.102 -20.938 1 97.69 20 THR B CA 1
ATOM 1614 C C . THR B 1 20 ? 9.367 -13.008 -19.906 1 97.69 20 THR B C 1
ATOM 1616 O O . THR B 1 20 ? 10.008 -13.922 -19.375 1 97.69 20 THR B O 1
ATOM 1619 N N . LEU B 1 21 ? 8.125 -12.75 -19.641 1 97.5 21 LEU B N 1
ATOM 1620 C CA . LEU B 1 21 ? 7.375 -13.555 -18.672 1 97.5 21 LEU B CA 1
ATOM 1621 C C . LEU B 1 21 ? 7.402 -15.031 -19.047 1 97.5 21 LEU B C 1
ATOM 1623 O O . LEU B 1 21 ? 7.715 -15.883 -18.219 1 97.5 21 LEU B O 1
ATOM 1627 N N . GLU B 1 22 ? 7.156 -15.352 -20.297 1 96.88 22 GLU B N 1
ATOM 1628 C CA . GLU B 1 22 ? 7.062 -16.734 -20.766 1 96.88 22 GLU B CA 1
ATOM 1629 C C . GLU B 1 22 ? 8.414 -17.438 -20.688 1 96.88 22 GLU B C 1
ATOM 1631 O O . GLU B 1 22 ? 8.469 -18.672 -20.641 1 96.88 22 GLU B O 1
ATOM 1636 N N . ASN B 1 23 ? 9.445 -16.672 -20.562 1 97.06 23 ASN B N 1
ATOM 1637 C CA . ASN B 1 23 ? 10.781 -17.266 -20.562 1 97.06 23 ASN B CA 1
ATOM 1638 C C . ASN B 1 23 ? 11.352 -17.359 -19.156 1 97.06 23 ASN B C 1
ATOM 1640 O O . ASN B 1 23 ? 12.453 -17.875 -18.953 1 97.06 23 ASN B O 1
ATOM 1644 N N . LEU B 1 24 ? 10.609 -16.828 -18.219 1 97.38 24 LEU B N 1
ATOM 1645 C CA . LEU B 1 24 ? 11.047 -16.969 -16.828 1 97.38 24 LEU B CA 1
ATOM 1646 C C . LEU B 1 24 ? 11.039 -18.438 -16.406 1 97.38 24 LEU B C 1
ATOM 1648 O O . LEU B 1 24 ? 10.078 -19.156 -16.672 1 97.38 24 LEU B O 1
ATOM 1652 N N . GLU B 1 25 ? 12.102 -18.828 -15.734 1 97.31 25 GLU B N 1
ATOM 1653 C CA . GLU B 1 25 ? 12.219 -20.219 -15.281 1 97.31 25 GLU B CA 1
ATOM 1654 C C . GLU B 1 25 ? 11.078 -20.578 -14.328 1 97.31 25 GLU B C 1
ATOM 1656 O O . GLU B 1 25 ? 10.531 -21.672 -14.406 1 97.31 25 GLU B O 1
ATOM 1661 N N . ILE B 1 26 ? 10.688 -19.703 -13.477 1 97.75 26 ILE B N 1
ATOM 1662 C CA . ILE B 1 26 ? 9.656 -19.953 -12.484 1 97.75 26 ILE B CA 1
ATOM 1663 C C . ILE B 1 26 ? 8.32 -20.203 -13.18 1 97.75 26 ILE B C 1
ATOM 1665 O O . ILE B 1 26 ? 7.527 -21.047 -12.727 1 97.75 26 ILE B O 1
ATOM 1669 N N . ILE B 1 27 ? 8.023 -19.547 -14.266 1 97.94 27 ILE B N 1
ATOM 1670 C CA . ILE B 1 27 ? 6.789 -19.734 -15.016 1 97.94 27 ILE B CA 1
ATOM 1671 C C . ILE B 1 27 ? 6.766 -21.141 -15.633 1 97.94 27 ILE B C 1
ATOM 1673 O O . ILE B 1 27 ? 5.77 -21.859 -15.508 1 97.94 27 ILE B O 1
ATOM 1677 N N . LYS B 1 28 ? 7.848 -21.531 -16.234 1 97.81 28 LYS B N 1
ATOM 1678 C CA . LYS B 1 28 ? 7.949 -22.859 -16.828 1 97.81 28 LYS B CA 1
ATOM 1679 C C . LYS B 1 28 ? 7.789 -23.953 -15.781 1 97.81 28 LYS B C 1
ATOM 1681 O O . LYS B 1 28 ? 7.055 -24.922 -15.992 1 97.81 28 LYS B O 1
ATOM 1686 N N . LYS B 1 29 ? 8.461 -23.734 -14.695 1 97.75 29 LYS B N 1
ATOM 1687 C CA . LYS B 1 29 ? 8.398 -24.703 -13.609 1 97.75 29 LYS B CA 1
ATOM 1688 C C . LYS B 1 29 ? 6.973 -24.844 -13.078 1 97.75 29 LYS B C 1
ATOM 1690 O O . LYS B 1 29 ? 6.484 -25.953 -12.891 1 97.75 29 LYS B O 1
ATOM 1695 N N . CYS B 1 30 ? 6.281 -23.75 -12.82 1 98.25 30 CYS B N 1
ATOM 1696 C CA . CYS B 1 30 ? 4.93 -23.781 -12.266 1 98.25 30 CYS B CA 1
ATOM 1697 C C . CYS B 1 30 ? 3.951 -24.406 -13.25 1 98.25 30 CYS B C 1
ATOM 1699 O O . CYS B 1 30 ? 3.07 -25.172 -12.859 1 98.25 30 CYS B O 1
ATOM 1701 N N . ARG B 1 31 ? 4.133 -24.156 -14.523 1 97.88 31 ARG B N 1
ATOM 1702 C CA . ARG B 1 31 ? 3.189 -24.641 -15.523 1 97.88 31 ARG B CA 1
ATOM 1703 C C . ARG B 1 31 ? 3.373 -26.125 -15.773 1 97.88 31 ARG B C 1
ATOM 1705 O O . ARG B 1 31 ? 2.445 -26.812 -16.219 1 97.88 31 ARG B O 1
ATOM 1712 N N . THR B 1 32 ? 4.512 -26.672 -15.477 1 97.75 32 THR B N 1
ATOM 1713 C CA . THR B 1 32 ? 4.773 -28.094 -15.688 1 97.75 32 THR B CA 1
ATOM 1714 C C . THR B 1 32 ? 4.523 -28.875 -14.406 1 97.75 32 THR B C 1
ATOM 1716 O O . THR B 1 32 ? 4.566 -30.109 -14.406 1 97.75 32 THR B O 1
ATOM 1719 N N . ASP B 1 33 ? 4.379 -28.203 -13.305 1 98.06 33 ASP B N 1
ATOM 1720 C CA . ASP B 1 33 ? 4.102 -28.859 -12.039 1 98.06 33 ASP B CA 1
ATOM 1721 C C . ASP B 1 33 ? 2.662 -29.359 -11.984 1 98.06 33 ASP B C 1
ATOM 1723 O O . ASP B 1 33 ? 1.721 -28.562 -11.984 1 98.06 33 ASP B O 1
ATOM 1727 N N . PRO B 1 34 ? 2.414 -30.641 -11.938 1 97.81 34 PRO B N 1
ATOM 1728 C CA . PRO B 1 34 ? 1.052 -31.188 -11.961 1 97.81 34 PRO B CA 1
ATOM 1729 C C . PRO B 1 34 ? 0.252 -30.844 -10.711 1 97.81 34 PRO B C 1
ATOM 1731 O O . PRO B 1 34 ? -0.97 -31 -10.688 1 97.81 34 PRO B O 1
ATOM 1734 N N . ASP B 1 35 ? 0.872 -30.359 -9.719 1 97.94 35 ASP B N 1
ATOM 1735 C CA . ASP B 1 35 ? 0.192 -30.062 -8.461 1 97.94 35 ASP B CA 1
ATOM 1736 C C . ASP B 1 35 ? -0.286 -28.609 -8.438 1 97.94 35 ASP B C 1
ATOM 1738 O O . ASP B 1 35 ? -0.944 -28.172 -7.488 1 97.94 35 ASP B O 1
ATOM 1742 N N . LEU B 1 36 ? 0.046 -27.859 -9.445 1 98.56 36 LEU B N 1
ATOM 1743 C CA . LEU B 1 36 ? -0.319 -26.438 -9.5 1 98.56 36 LEU B CA 1
ATOM 1744 C C . LEU B 1 36 ? -1.343 -26.188 -10.602 1 98.56 36 LEU B C 1
ATOM 1746 O O . LEU B 1 36 ? -1.299 -26.828 -11.656 1 98.56 36 LEU B O 1
ATOM 1750 N N . VAL B 1 37 ? -2.219 -25.25 -10.273 1 97.56 37 VAL B N 1
ATOM 1751 C CA . VAL B 1 37 ? -3.238 -24.828 -11.227 1 97.56 37 VAL B CA 1
ATOM 1752 C C . VAL B 1 37 ? -3.08 -23.328 -11.516 1 97.56 37 VAL B C 1
ATOM 1754 O O . VAL B 1 37 ? -3.074 -22.516 -10.594 1 97.56 37 VAL B O 1
ATOM 1757 N N . GLU B 1 38 ? -2.943 -22.984 -12.789 1 97.38 38 GLU B N 1
ATOM 1758 C CA . GLU B 1 38 ? -2.822 -21.578 -13.18 1 97.38 38 GLU B CA 1
ATOM 1759 C C . GLU B 1 38 ? -4.168 -20.859 -13.102 1 97.38 38 GLU B C 1
ATOM 1761 O O . GLU B 1 38 ? -5.191 -21.406 -13.516 1 97.38 38 GLU B O 1
ATOM 1766 N N . HIS B 1 39 ? -4.125 -19.719 -12.578 1 94.31 39 HIS B N 1
ATOM 1767 C CA . HIS B 1 39 ? -5.324 -18.906 -12.398 1 94.31 39 HIS B CA 1
ATOM 1768 C C . HIS B 1 39 ? -5.121 -17.5 -12.938 1 94.31 39 HIS B C 1
ATOM 1770 O O . HIS B 1 39 ? -4.008 -16.969 -12.906 1 94.31 39 HIS B O 1
ATOM 1776 N N . THR B 1 40 ? -6.215 -17.016 -13.461 1 86.06 40 THR B N 1
ATOM 1777 C CA . THR B 1 40 ? -6.188 -15.633 -13.906 1 86.06 40 THR B CA 1
ATOM 1778 C C . THR B 1 40 ? -6.652 -14.695 -12.789 1 86.06 40 THR B C 1
ATOM 1780 O O . THR B 1 40 ? -7.762 -14.844 -12.273 1 86.06 40 THR B O 1
ATOM 1783 N N . ALA B 1 41 ? -5.902 -13.734 -12.547 1 83.81 41 ALA B N 1
ATOM 1784 C CA . ALA B 1 41 ? -6.258 -12.781 -11.5 1 83.81 41 ALA B CA 1
ATOM 1785 C C . ALA B 1 41 ? -7.48 -11.961 -11.891 1 83.81 41 ALA B C 1
ATOM 1787 O O . ALA B 1 41 ? -7.648 -11.609 -13.062 1 83.81 41 ALA B O 1
ATOM 1788 N N . TYR B 1 42 ? -8.422 -11.68 -10.977 1 84.88 42 TYR B N 1
ATOM 1789 C CA . TYR B 1 42 ? -9.531 -10.742 -11.07 1 84.88 42 TYR B CA 1
ATOM 1790 C C . TYR B 1 42 ? -10.617 -11.266 -12 1 84.88 42 TYR B C 1
ATOM 1792 O O . TYR B 1 42 ? -11.438 -10.492 -12.508 1 84.88 42 TYR B O 1
ATOM 1800 N N . SER B 1 43 ? -10.594 -12.508 -12.328 1 83.62 43 SER B N 1
ATOM 1801 C CA . SER B 1 43 ? -11.562 -13.086 -13.25 1 83.62 43 SER B CA 1
ATOM 1802 C C . SER B 1 43 ? -12.984 -12.93 -12.727 1 83.62 43 SER B C 1
ATOM 1804 O O . SER B 1 43 ? -13.938 -12.867 -13.508 1 83.62 43 SER B O 1
ATOM 1806 N N . HIS B 1 44 ? -13.133 -12.773 -11.477 1 83.44 44 HIS B N 1
ATOM 1807 C CA . HIS B 1 44 ? -14.461 -12.734 -10.867 1 83.44 44 HIS B CA 1
ATOM 1808 C C . HIS B 1 44 ? -14.945 -11.297 -10.703 1 83.44 44 HIS B C 1
ATOM 1810 O O . HIS B 1 44 ? -16.078 -11.07 -10.273 1 83.44 44 HIS B O 1
ATOM 1816 N N . PHE B 1 45 ? -14.164 -10.32 -11.062 1 89.75 45 PHE B N 1
ATOM 1817 C CA . PHE B 1 45 ? -14.531 -8.922 -10.867 1 89.75 45 PHE B CA 1
ATOM 1818 C C . PHE B 1 45 ? -15.648 -8.516 -11.812 1 89.75 45 PHE B C 1
ATOM 1820 O O . PHE B 1 45 ? -15.617 -8.859 -13 1 89.75 45 PHE B O 1
ATOM 1827 N N . THR B 1 46 ? -16.562 -7.789 -11.297 1 91.69 46 THR B N 1
ATOM 1828 C CA . THR B 1 46 ? -17.531 -7.102 -12.125 1 91.69 46 THR B CA 1
ATOM 1829 C C . THR B 1 46 ? -16.906 -5.91 -12.844 1 91.69 46 THR B C 1
ATOM 1831 O O . THR B 1 46 ? -15.773 -5.523 -12.531 1 91.69 46 THR B O 1
ATOM 1834 N N . GLU B 1 47 ? -17.609 -5.395 -13.75 1 93.06 47 GLU B N 1
ATOM 1835 C CA . GLU B 1 47 ? -17.109 -4.223 -14.461 1 93.06 47 GLU B CA 1
ATOM 1836 C C . GLU B 1 47 ? -16.891 -3.047 -13.516 1 93.06 47 GLU B C 1
ATOM 1838 O O . GLU B 1 47 ? -15.93 -2.295 -13.656 1 93.06 47 GLU B O 1
ATOM 1843 N N . SER B 1 48 ? -17.797 -2.826 -12.648 1 93.56 48 SER B N 1
ATOM 1844 C CA . SER B 1 48 ? -17.672 -1.75 -11.672 1 93.56 48 SER B CA 1
ATOM 1845 C C . SER B 1 48 ? -16.453 -1.955 -10.773 1 93.56 48 SER B C 1
ATOM 1847 O O . SER B 1 48 ? -15.711 -1.01 -10.508 1 93.56 48 SER B O 1
ATOM 1849 N N . GLN B 1 49 ? -16.234 -3.207 -10.375 1 93.5 49 GLN B N 1
ATOM 1850 C CA . GLN B 1 49 ? -15.078 -3.533 -9.562 1 93.5 49 GLN B CA 1
ATOM 1851 C C . GLN B 1 49 ? -13.781 -3.264 -10.32 1 93.5 49 GLN B C 1
ATOM 1853 O O . GLN B 1 49 ? -12.828 -2.719 -9.758 1 93.5 49 GLN B O 1
ATOM 1858 N N . LYS B 1 50 ? -13.781 -3.627 -11.547 1 94.31 50 LYS B N 1
ATOM 1859 C CA . LYS B 1 50 ? -12.602 -3.395 -12.375 1 94.31 50 LYS B CA 1
ATOM 1860 C C . LYS B 1 50 ? -12.312 -1.903 -12.516 1 94.31 50 LYS B C 1
ATOM 1862 O O . LYS B 1 50 ? -11.18 -1.466 -12.336 1 94.31 50 LYS B O 1
ATOM 1867 N N . LYS B 1 51 ? -13.281 -1.185 -12.734 1 94.5 51 LYS B N 1
ATOM 1868 C CA . LYS B 1 51 ? -13.156 0.245 -13 1 94.5 51 LYS B CA 1
ATOM 1869 C C . LYS B 1 51 ? -12.609 0.984 -11.781 1 94.5 51 LYS B C 1
ATOM 1871 O O . LYS B 1 51 ? -11.844 1.944 -11.922 1 94.5 51 LYS B O 1
ATOM 1876 N N . HIS B 1 52 ? -12.906 0.554 -10.633 1 97.12 52 HIS B N 1
ATOM 1877 C CA . HIS B 1 52 ? -12.617 1.317 -9.422 1 97.12 52 HIS B CA 1
ATOM 1878 C C . HIS B 1 52 ? -11.469 0.699 -8.641 1 97.12 52 HIS B C 1
ATOM 1880 O O . HIS B 1 52 ? -11.094 1.197 -7.578 1 97.12 52 HIS B O 1
ATOM 1886 N N . SER B 1 53 ? -10.867 -0.298 -9.25 1 97.94 53 SER B N 1
ATOM 1887 C CA . SER B 1 53 ? -9.906 -1.106 -8.508 1 97.94 53 SER B CA 1
ATOM 1888 C C . SER B 1 53 ? -8.523 -0.461 -8.516 1 97.94 53 SER B C 1
ATOM 1890 O O . SER B 1 53 ? -8.016 -0.078 -9.57 1 97.94 53 SER B O 1
ATOM 1892 N N . LEU B 1 54 ? -7.895 -0.436 -7.379 1 98.5 54 LEU B N 1
ATOM 1893 C CA . LEU B 1 54 ? -6.508 0.002 -7.254 1 98.5 54 LEU B CA 1
ATOM 1894 C C . LEU B 1 54 ? -5.574 -0.913 -8.039 1 98.5 54 LEU B C 1
ATOM 1896 O O . LEU B 1 54 ? -4.824 -0.449 -8.898 1 98.5 54 LEU B O 1
ATOM 1900 N N . THR B 1 55 ? -5.688 -2.236 -7.844 1 97.75 55 THR B N 1
ATOM 1901 C CA . THR B 1 55 ? -4.68 -3.164 -8.344 1 97.75 55 THR B CA 1
ATOM 1902 C C . THR B 1 55 ? -5.027 -3.635 -9.758 1 97.75 55 THR B C 1
ATOM 1904 O O . THR B 1 55 ? -4.141 -4.004 -10.531 1 97.75 55 THR B O 1
ATOM 1907 N N . PHE B 1 56 ? -6.297 -3.566 -10.094 1 97.19 56 PHE B N 1
ATOM 1908 C CA . PHE B 1 56 ? -6.672 -4.016 -11.43 1 97.19 56 PHE B CA 1
ATOM 1909 C C . PHE B 1 56 ? -6.516 -2.887 -12.438 1 97.19 56 PHE B C 1
ATOM 1911 O O . PHE B 1 56 ? -6.133 -3.127 -13.586 1 97.19 56 PHE B O 1
ATOM 1918 N N . THR B 1 57 ? -6.781 -1.653 -12.008 1 96.69 57 THR B N 1
ATOM 1919 C CA . THR B 1 57 ? -6.816 -0.576 -12.992 1 96.69 57 THR B CA 1
ATOM 1920 C C . THR B 1 57 ? -5.781 0.494 -12.656 1 96.69 57 THR B C 1
ATOM 1922 O O . THR B 1 57 ? -4.863 0.745 -13.438 1 96.69 57 THR B O 1
ATOM 1925 N N . THR B 1 58 ? -5.793 1.05 -11.539 1 98.19 58 THR B N 1
ATOM 1926 C CA . THR B 1 58 ? -4.984 2.217 -11.203 1 98.19 58 THR B CA 1
ATOM 1927 C C . THR B 1 58 ? -3.498 1.897 -11.32 1 98.19 58 THR B C 1
ATOM 1929 O O . THR B 1 58 ? -2.729 2.695 -11.859 1 98.19 58 THR B O 1
ATOM 1932 N N . LEU B 1 59 ? -3.109 0.729 -10.859 1 98.5 59 LEU B N 1
ATOM 1933 C CA . LEU B 1 59 ? -1.692 0.385 -10.805 1 98.5 59 LEU B CA 1
ATOM 1934 C C . LEU B 1 59 ? -1.271 -0.379 -12.055 1 98.5 59 LEU B C 1
ATOM 1936 O O . LEU B 1 59 ? -0.151 -0.891 -12.125 1 98.5 59 LEU B O 1
ATOM 1940 N N . ARG B 1 60 ? -2.123 -0.436 -13.047 1 97.31 60 ARG B N 1
ATOM 1941 C CA . ARG B 1 60 ? -1.851 -1.228 -14.242 1 97.31 60 ARG B CA 1
ATOM 1942 C C . ARG B 1 60 ? -1.393 -0.341 -15.398 1 97.31 60 ARG B C 1
ATOM 1944 O O . ARG B 1 60 ? -1.91 0.763 -15.578 1 97.31 60 ARG B O 1
ATOM 1951 N N . GLY B 1 61 ? -0.384 -0.841 -16.172 1 96.44 61 GLY B N 1
ATOM 1952 C CA . GLY B 1 61 ? 0.032 -0.164 -17.391 1 96.44 61 GLY B CA 1
ATOM 1953 C C . GLY B 1 61 ? 1.539 -0.062 -17.531 1 96.44 61 GLY B C 1
ATOM 1954 O O . GLY B 1 61 ? 2.281 -0.488 -16.641 1 96.44 61 GLY B O 1
ATOM 1955 N N . PRO B 1 62 ? 1.948 0.533 -18.672 1 95.31 62 PRO B N 1
ATOM 1956 C CA . PRO B 1 62 ? 3.387 0.719 -18.859 1 95.31 62 PRO B CA 1
ATOM 1957 C C . PRO B 1 62 ? 4.035 1.543 -17.75 1 95.31 62 PRO B C 1
ATOM 1959 O O . PRO B 1 62 ? 3.516 2.6 -17.375 1 95.31 62 PRO B O 1
ATOM 1962 N N . GLY B 1 63 ? 5.172 1.047 -17.219 1 97 63 GLY B N 1
ATOM 1963 C CA . GLY B 1 63 ? 5.879 1.712 -16.141 1 97 63 GLY B CA 1
ATOM 1964 C C . GLY B 1 63 ? 5.344 1.346 -14.766 1 97 63 GLY B C 1
ATOM 1965 O O . GLY B 1 63 ? 5.926 1.725 -13.75 1 97 63 GLY B O 1
ATOM 1966 N N . LYS B 1 64 ? 4.238 0.676 -14.758 1 98.44 64 LYS B N 1
ATOM 1967 C CA . LYS B 1 64 ? 3.609 0.202 -13.523 1 98.44 64 LYS B CA 1
ATOM 1968 C C . LYS B 1 64 ? 3.553 -1.322 -13.492 1 98.44 64 LYS B C 1
ATOM 1970 O O . LYS B 1 64 ? 4.566 -1.991 -13.711 1 98.44 64 LYS B O 1
ATOM 1975 N N . ILE B 1 65 ? 2.496 -1.896 -13.156 1 98.31 65 ILE B N 1
ATOM 1976 C CA . ILE B 1 65 ? 2.273 -3.324 -13.359 1 98.31 65 ILE B CA 1
ATOM 1977 C C . ILE B 1 65 ? 1.805 -3.58 -14.789 1 98.31 65 ILE B C 1
ATOM 1979 O O . ILE B 1 65 ? 0.614 -3.463 -15.086 1 98.31 65 ILE B O 1
ATOM 1983 N N . ILE B 1 66 ? 2.66 -3.984 -15.617 1 97.88 66 ILE B N 1
ATOM 1984 C CA . ILE B 1 66 ? 2.473 -3.887 -17.062 1 97.88 66 ILE B CA 1
ATOM 1985 C C . ILE B 1 66 ? 1.618 -5.055 -17.547 1 97.88 66 ILE B C 1
ATOM 1987 O O . ILE B 1 66 ? 0.93 -4.945 -18.562 1 97.88 66 ILE B O 1
ATOM 1991 N N . LEU B 1 67 ? 1.679 -6.191 -16.906 1 97.19 67 LEU B N 1
ATOM 1992 C CA . LEU B 1 67 ? 0.862 -7.371 -17.172 1 97.19 67 LEU B CA 1
ATOM 1993 C C . LEU B 1 67 ? 0.088 -7.785 -15.922 1 97.19 67 LEU B C 1
ATOM 1995 O O . LEU B 1 67 ? 0.576 -7.625 -14.797 1 97.19 67 LEU B O 1
ATOM 1999 N N . PRO B 1 68 ? -1.117 -8.305 -16.109 1 96.19 68 PRO B N 1
ATOM 2000 C CA . PRO B 1 68 ? -1.729 -8.93 -14.938 1 96.19 68 PRO B CA 1
ATOM 2001 C C . PRO B 1 68 ? -0.837 -9.992 -14.305 1 96.19 68 PRO B C 1
ATOM 2003 O O . PRO B 1 68 ? -0.142 -10.727 -15.016 1 96.19 68 PRO B O 1
ATOM 2006 N N . PRO B 1 69 ? -0.847 -10.062 -12.977 1 97.44 69 PRO B N 1
ATOM 2007 C CA . PRO B 1 69 ? -0.076 -11.133 -12.336 1 97.44 69 PRO B CA 1
ATOM 2008 C C . PRO B 1 69 ? -0.51 -12.523 -12.797 1 97.44 69 PRO B C 1
ATOM 2010 O O . PRO B 1 69 ? -1.702 -12.766 -13 1 97.44 69 PRO B O 1
ATOM 2013 N N . VAL B 1 70 ? 0.434 -13.406 -13 1 98 70 VAL B N 1
ATOM 2014 C CA . VAL B 1 70 ? 0.135 -14.812 -13.219 1 98 70 VAL B CA 1
ATOM 2015 C C . VAL B 1 70 ? 0.134 -15.555 -11.883 1 98 70 VAL B C 1
ATOM 2017 O O . VAL B 1 70 ? 1.065 -15.414 -11.086 1 98 70 VAL B O 1
ATOM 2020 N N . MET B 1 71 ? -0.884 -16.344 -11.719 1 98.44 71 MET B N 1
ATOM 2021 C CA . MET B 1 71 ? -1.043 -17 -10.422 1 98.44 71 MET B CA 1
ATOM 2022 C C . MET B 1 71 ? -1.123 -18.516 -10.586 1 98.44 71 MET B C 1
ATOM 2024 O O . MET B 1 71 ? -1.758 -19 -11.516 1 98.44 71 MET B O 1
ATOM 2028 N N . PHE B 1 72 ? -0.501 -19.203 -9.672 1 98.81 72 PHE B N 1
ATOM 2029 C CA . PHE B 1 72 ? -0.583 -20.656 -9.578 1 98.81 72 PHE B CA 1
ATOM 2030 C C . PHE B 1 72 ? -0.993 -21.094 -8.18 1 98.81 72 PHE B C 1
ATOM 2032 O O . PHE B 1 72 ? -0.349 -20.719 -7.195 1 98.81 72 PHE B O 1
ATOM 2039 N N . TYR B 1 73 ? -2.035 -21.875 -8.109 1 98.56 73 TYR B N 1
ATOM 2040 C CA . TYR B 1 73 ? -2.516 -22.406 -6.84 1 98.56 73 TYR B CA 1
ATOM 2041 C C . TYR B 1 73 ? -2.176 -23.875 -6.707 1 98.56 73 TYR B C 1
ATOM 2043 O O . TYR B 1 73 ? -2.15 -24.609 -7.703 1 98.56 73 TYR B O 1
ATOM 2051 N N . ASN B 1 74 ? -1.902 -24.281 -5.453 1 98.56 74 ASN B N 1
ATOM 2052 C CA . ASN B 1 74 ? -2.012 -25.719 -5.219 1 98.56 74 ASN B CA 1
ATOM 2053 C C . ASN B 1 74 ? -3.463 -26.188 -5.281 1 98.56 74 ASN B C 1
ATOM 2055 O O . ASN B 1 74 ? -4.379 -25.375 -5.398 1 98.56 74 ASN B O 1
ATOM 2059 N N . LYS B 1 75 ? -3.721 -27.422 -5.184 1 97.19 75 LYS B N 1
ATOM 2060 C CA . LYS B 1 75 ? -5.035 -28 -5.426 1 97.19 75 LYS B CA 1
ATOM 2061 C C . LYS B 1 75 ? -6.008 -27.656 -4.301 1 97.19 75 LYS B C 1
ATOM 2063 O O . LYS B 1 75 ? -7.223 -27.656 -4.508 1 97.19 75 LYS B O 1
ATOM 2068 N N . THR B 1 76 ? -5.488 -27.344 -3.164 1 96.94 76 THR B N 1
ATOM 2069 C CA . THR B 1 76 ? -6.348 -27.047 -2.021 1 96.94 76 THR B CA 1
ATOM 2070 C C . THR B 1 76 ? -6.547 -25.531 -1.877 1 96.94 76 THR B C 1
ATOM 2072 O O . THR B 1 76 ? -7.246 -25.078 -0.968 1 96.94 76 THR B O 1
ATOM 2075 N N . TYR B 1 77 ? -5.871 -24.719 -2.686 1 97.25 77 TYR B N 1
ATOM 2076 C CA . TYR B 1 77 ? -5.957 -23.25 -2.688 1 97.25 77 TYR B CA 1
ATOM 2077 C C . TYR B 1 77 ? -5.434 -22.672 -1.378 1 97.25 77 TYR B C 1
ATOM 2079 O O . TYR B 1 77 ? -5.887 -21.625 -0.936 1 97.25 77 TYR B O 1
ATOM 2087 N N . THR B 1 78 ? -4.5 -23.422 -0.742 1 98.31 78 THR B N 1
ATOM 2088 C CA . THR B 1 78 ? -3.92 -22.953 0.514 1 98.31 78 THR B CA 1
ATOM 2089 C C . THR B 1 78 ? -2.529 -22.375 0.284 1 98.31 78 THR B C 1
ATOM 2091 O O . THR B 1 78 ? -1.91 -21.844 1.211 1 98.31 78 THR B O 1
ATOM 2094 N N . GLU B 1 79 ? -2.049 -22.5 -0.923 1 98.81 79 GLU B N 1
ATOM 2095 C CA . GLU B 1 79 ? -0.795 -21.891 -1.355 1 98.81 79 GLU B CA 1
ATOM 2096 C C . GLU B 1 79 ? -0.938 -21.266 -2.734 1 98.81 79 GLU B C 1
ATOM 2098 O O . GLU B 1 79 ? -1.618 -21.797 -3.607 1 98.81 79 GLU B O 1
ATOM 2103 N N . VAL B 1 80 ? -0.241 -20.141 -2.9 1 98.81 80 VAL B N 1
ATOM 2104 C CA . VAL B 1 80 ? -0.281 -19.484 -4.207 1 98.81 80 VAL B CA 1
ATOM 2105 C C . VAL B 1 80 ? 1.091 -18.906 -4.535 1 98.81 80 VAL B C 1
ATOM 2107 O O . VAL B 1 80 ? 1.822 -18.484 -3.637 1 98.81 80 VAL B O 1
ATOM 2110 N N . ILE B 1 81 ? 1.487 -19 -5.746 1 98.88 81 ILE B N 1
ATOM 2111 C CA . ILE B 1 81 ? 2.629 -18.312 -6.348 1 98.88 81 ILE B CA 1
ATOM 2112 C C . ILE B 1 81 ? 2.139 -17.281 -7.355 1 98.88 81 ILE B C 1
ATOM 2114 O O . ILE B 1 81 ? 1.351 -17.594 -8.25 1 98.88 81 ILE B O 1
ATOM 2118 N N . SER B 1 82 ? 2.531 -16.078 -7.168 1 98.75 82 SER B N 1
ATOM 2119 C CA . SER B 1 82 ? 2.18 -15.008 -8.094 1 98.75 82 SER B CA 1
ATOM 2120 C C . SER B 1 82 ? 3.426 -14.367 -8.695 1 98.75 82 SER B C 1
ATOM 2122 O O . SER B 1 82 ? 4.391 -14.086 -7.984 1 98.75 82 SER B O 1
ATOM 2124 N N . ILE B 1 83 ? 3.443 -14.164 -9.992 1 98.69 83 ILE B N 1
ATOM 2125 C CA . ILE B 1 83 ? 4.562 -13.547 -10.695 1 98.69 83 ILE B CA 1
ATOM 2126 C C . ILE B 1 83 ? 4.129 -12.203 -11.273 1 98.69 83 ILE B C 1
ATOM 2128 O O . ILE B 1 83 ? 3.119 -12.117 -11.977 1 98.69 83 ILE B O 1
ATOM 2132 N N . VAL B 1 84 ? 4.938 -11.148 -10.969 1 98.5 84 VAL B N 1
ATOM 2133 C CA . VAL B 1 84 ? 4.531 -9.805 -11.352 1 98.5 84 VAL B CA 1
ATOM 2134 C C . VAL B 1 84 ? 5.762 -8.977 -11.703 1 98.5 84 VAL B C 1
ATOM 2136 O O . VAL B 1 84 ? 6.832 -9.156 -11.117 1 98.5 84 VAL B O 1
ATOM 2139 N N . HIS B 1 85 ? 5.609 -8.117 -12.703 1 98.62 85 HIS B N 1
ATOM 2140 C CA . HIS B 1 85 ? 6.629 -7.121 -13.016 1 98.62 85 HIS B CA 1
ATOM 2141 C C . HIS B 1 85 ? 6.32 -5.785 -12.344 1 98.62 85 HIS B C 1
ATOM 2143 O O . HIS B 1 85 ? 5.18 -5.32 -12.375 1 98.62 85 HIS B O 1
ATOM 2149 N N . LEU B 1 86 ? 7.336 -5.176 -11.75 1 98.81 86 LEU B N 1
ATOM 2150 C CA . LEU B 1 86 ? 7.188 -3.879 -11.094 1 98.81 86 LEU B CA 1
ATOM 2151 C C . LEU B 1 86 ? 7.945 -2.797 -11.852 1 98.81 86 LEU B C 1
ATOM 2153 O O . LEU B 1 86 ? 9.18 -2.791 -11.867 1 98.81 86 LEU B O 1
ATOM 2157 N N . GLY B 1 87 ? 7.234 -1.894 -12.414 1 98.5 87 GLY B N 1
ATOM 2158 C CA . GLY B 1 87 ? 7.812 -0.912 -13.312 1 98.5 87 GLY B CA 1
ATOM 2159 C C . GLY B 1 87 ? 8.43 0.271 -12.594 1 98.5 87 GLY B C 1
ATOM 2160 O O . GLY B 1 87 ? 8.422 0.325 -11.359 1 98.5 87 GLY B O 1
ATOM 2161 N N . LYS B 1 88 ? 8.883 1.237 -13.312 1 98.44 88 LYS B N 1
ATOM 2162 C CA . LYS B 1 88 ? 9.719 2.33 -12.828 1 98.44 88 LYS B CA 1
ATOM 2163 C C . LYS B 1 88 ? 8.875 3.42 -12.172 1 98.44 88 LYS B C 1
ATOM 2165 O O . LYS B 1 88 ? 9.406 4.277 -11.461 1 98.44 88 LYS B O 1
ATOM 2170 N N . HIS B 1 89 ? 7.594 3.414 -12.367 1 98.31 89 HIS B N 1
ATOM 2171 C CA . HIS B 1 89 ? 6.758 4.504 -11.875 1 98.31 89 HIS B CA 1
ATOM 2172 C C . HIS B 1 89 ? 6.141 4.164 -10.523 1 98.31 89 HIS B C 1
ATOM 2174 O O . HIS B 1 89 ? 5.156 4.781 -10.117 1 98.31 89 HIS B O 1
ATOM 2180 N N . MET B 1 90 ? 6.703 3.182 -9.867 1 98.5 90 MET B N 1
ATOM 2181 C CA . MET B 1 90 ? 6.113 2.666 -8.633 1 98.5 90 MET B CA 1
ATOM 2182 C C . MET B 1 90 ? 7.059 2.852 -7.453 1 98.5 90 MET B C 1
ATOM 2184 O O . MET B 1 90 ? 7.023 2.078 -6.496 1 98.5 90 MET B O 1
ATOM 2188 N N . CYS B 1 91 ? 7.914 3.867 -7.52 1 98.38 91 CYS B N 1
ATOM 2189 C CA . CYS B 1 91 ? 9.047 3.98 -6.605 1 98.38 91 CYS B CA 1
ATOM 2190 C C . CYS B 1 91 ? 8.688 4.852 -5.406 1 98.38 91 CYS B C 1
ATOM 2192 O O . CYS B 1 91 ? 7.812 5.711 -5.5 1 98.38 91 CYS B O 1
ATOM 2194 N N . GLY B 1 92 ? 9.344 4.527 -4.312 1 96.44 92 GLY B N 1
ATOM 2195 C CA . GLY B 1 92 ? 9.438 5.441 -3.186 1 96.44 92 GLY B CA 1
ATOM 2196 C C . GLY B 1 92 ? 10.648 6.355 -3.26 1 96.44 92 GLY B C 1
ATOM 2197 O O . GLY B 1 92 ? 10.508 7.582 -3.264 1 96.44 92 GLY B O 1
ATOM 2198 N N . HIS B 1 93 ? 11.766 5.762 -3.322 1 93.31 93 HIS B N 1
ATOM 2199 C CA . HIS B 1 93 ? 13.008 6.398 -3.756 1 93.31 93 HIS B CA 1
ATOM 2200 C C . HIS B 1 93 ? 13.344 6.023 -5.195 1 93.31 93 HIS B C 1
ATOM 2202 O O . HIS B 1 93 ? 12.969 4.949 -5.664 1 93.31 93 HIS B O 1
ATOM 2208 N N . ASP B 1 94 ? 14 6.895 -5.805 1 93.81 94 ASP B N 1
ATOM 2209 C CA . ASP B 1 94 ? 14.297 6.66 -7.215 1 93.81 94 ASP B CA 1
ATOM 2210 C C . ASP B 1 94 ? 14.992 5.312 -7.414 1 93.81 94 ASP B C 1
ATOM 2212 O O . ASP B 1 94 ? 16 5.027 -6.77 1 93.81 94 ASP B O 1
ATOM 2216 N N . GLY B 1 95 ? 14.336 4.465 -8.234 1 97.38 95 GLY B N 1
ATOM 2217 C CA . GLY B 1 95 ? 14.891 3.162 -8.57 1 97.38 95 GLY B CA 1
ATOM 2218 C C . GLY B 1 95 ? 14.508 2.076 -7.578 1 97.38 95 GLY B C 1
ATOM 2219 O O . GLY B 1 95 ? 14.789 0.898 -7.801 1 97.38 95 GLY B O 1
ATOM 2220 N N . ILE B 1 96 ? 13.867 2.461 -6.504 1 98.06 96 ILE B N 1
ATOM 2221 C CA . ILE B 1 96 ? 13.484 1.504 -5.473 1 98.06 96 ILE B CA 1
ATOM 2222 C C . ILE B 1 96 ? 11.969 1.506 -5.305 1 98.06 96 ILE B C 1
ATOM 2224 O O . ILE B 1 96 ? 11.367 2.559 -5.082 1 98.06 96 ILE B O 1
ATOM 2228 N N . ILE B 1 97 ? 11.391 0.333 -5.402 1 98.69 97 ILE B N 1
ATOM 2229 C CA . ILE B 1 97 ? 9.945 0.182 -5.281 1 98.69 97 ILE B CA 1
ATOM 2230 C C . ILE B 1 97 ? 9.484 0.682 -3.914 1 98.69 97 ILE B C 1
ATOM 2232 O O . ILE B 1 97 ? 10.141 0.432 -2.902 1 98.69 97 ILE B O 1
ATOM 2236 N N . HIS B 1 98 ? 8.406 1.422 -3.91 1 98.75 98 HIS B N 1
ATOM 2237 C CA . HIS B 1 98 ? 7.84 1.938 -2.67 1 98.75 98 HIS B CA 1
ATOM 2238 C C . HIS B 1 98 ? 7.453 0.802 -1.728 1 98.75 98 HIS B C 1
ATOM 2240 O O . HIS B 1 98 ? 6.785 -0.151 -2.137 1 98.75 98 HIS B O 1
ATOM 2246 N N . GLY B 1 99 ? 7.785 0.898 -0.499 1 98.5 99 GLY B N 1
ATOM 2247 C CA . GLY B 1 99 ? 7.41 -0.111 0.478 1 98.5 99 GLY B CA 1
ATOM 2248 C C . GLY B 1 99 ? 5.906 -0.304 0.59 1 98.5 99 GLY B C 1
ATOM 2249 O O . GLY B 1 99 ? 5.438 -1.408 0.875 1 98.5 99 GLY B O 1
ATOM 2250 N N . GLY B 1 100 ? 5.18 0.727 0.445 1 98.69 100 GLY B N 1
ATOM 2251 C CA . GLY B 1 100 ? 3.729 0.633 0.444 1 98.69 100 GLY B CA 1
ATOM 2252 C C . GLY B 1 100 ? 3.188 -0.237 -0.676 1 98.69 100 GLY B C 1
ATOM 2253 O O . GLY B 1 100 ? 2.188 -0.936 -0.499 1 98.69 100 GLY B O 1
ATOM 2254 N N . LEU B 1 101 ? 3.797 -0.18 -1.821 1 98.81 101 LEU B N 1
ATOM 2255 C CA . LEU B 1 101 ? 3.396 -1.076 -2.9 1 98.81 101 LEU B CA 1
ATOM 2256 C C . LEU B 1 101 ? 3.668 -2.531 -2.527 1 98.81 101 LEU B C 1
ATOM 2258 O O . LEU B 1 101 ? 2.846 -3.408 -2.799 1 98.81 101 LEU B O 1
ATOM 2262 N N . ALA B 1 102 ? 4.852 -2.758 -1.97 1 98.88 102 ALA B N 1
ATOM 2263 C CA . ALA B 1 102 ? 5.137 -4.113 -1.505 1 98.88 102 ALA B CA 1
ATOM 2264 C C . ALA B 1 102 ? 4.059 -4.602 -0.543 1 98.88 102 ALA B C 1
ATOM 2266 O O . ALA B 1 102 ? 3.59 -5.738 -0.651 1 98.88 102 ALA B O 1
ATOM 2267 N N . ALA B 1 103 ? 3.658 -3.74 0.394 1 98.94 103 ALA B N 1
ATOM 2268 C CA . ALA B 1 103 ? 2.588 -4.082 1.326 1 98.94 103 ALA B CA 1
ATOM 2269 C C . ALA B 1 103 ? 1.292 -4.391 0.582 1 98.94 103 ALA B C 1
ATOM 2271 O O . ALA B 1 103 ? 0.588 -5.348 0.919 1 98.94 103 ALA B O 1
ATOM 2272 N N . THR B 1 104 ? 0.966 -3.594 -0.393 1 98.88 104 THR B N 1
ATOM 2273 C CA . THR B 1 104 ? -0.242 -3.775 -1.19 1 98.88 104 THR B CA 1
ATOM 2274 C C . THR B 1 104 ? -0.233 -5.133 -1.885 1 98.88 104 THR B C 1
ATOM 2276 O O . THR B 1 104 ? -1.221 -5.871 -1.834 1 98.88 104 THR B O 1
ATOM 2279 N N . LEU B 1 105 ? 0.893 -5.465 -2.512 1 98.81 105 LEU B N 1
ATOM 2280 C CA . LEU B 1 105 ? 1.007 -6.727 -3.238 1 98.81 105 LEU B CA 1
ATOM 2281 C C . LEU B 1 105 ? 0.943 -7.91 -2.281 1 98.81 105 LEU B C 1
ATOM 2283 O O . LEU B 1 105 ? 0.321 -8.93 -2.59 1 98.81 105 LEU B O 1
ATOM 2287 N N . LEU B 1 106 ? 1.591 -7.742 -1.161 1 98.94 106 LEU B N 1
ATOM 2288 C CA . LEU B 1 106 ? 1.531 -8.805 -0.158 1 98.94 106 LEU B CA 1
ATOM 2289 C C . LEU B 1 106 ? 0.109 -8.977 0.362 1 98.94 106 LEU B C 1
ATOM 2291 O O . LEU B 1 106 ? -0.348 -10.109 0.558 1 98.94 106 LEU B O 1
ATOM 2295 N N . ASP B 1 107 ? -0.588 -7.926 0.605 1 98.88 107 ASP B N 1
ATOM 2296 C CA . ASP B 1 107 ? -1.992 -8 0.997 1 98.88 107 ASP B CA 1
ATOM 2297 C C . ASP B 1 107 ? -2.803 -8.797 -0.021 1 98.88 107 ASP B C 1
ATOM 2299 O O . ASP B 1 107 ? -3.623 -9.641 0.354 1 98.88 107 ASP B O 1
ATOM 2303 N N . GLU B 1 108 ? -2.594 -8.57 -1.32 1 98.12 108 GLU B N 1
ATOM 2304 C CA . GLU B 1 108 ? -3.285 -9.305 -2.379 1 98.12 108 GLU B CA 1
ATOM 2305 C C . GLU B 1 108 ? -2.957 -10.789 -2.326 1 98.12 108 GLU B C 1
ATOM 2307 O O . GLU B 1 108 ? -3.852 -11.633 -2.424 1 98.12 108 GLU B O 1
ATOM 2312 N N . ALA B 1 109 ? -1.652 -11.086 -2.201 1 98.62 109 ALA B N 1
ATOM 2313 C CA . ALA B 1 109 ? -1.231 -12.484 -2.17 1 98.62 109 ALA B CA 1
ATOM 2314 C C . ALA B 1 109 ? -1.805 -13.203 -0.951 1 98.62 109 ALA B C 1
ATOM 2316 O O . ALA B 1 109 ? -2.246 -14.352 -1.049 1 98.62 109 ALA B O 1
ATOM 2317 N N . LEU B 1 110 ? -1.781 -12.523 0.168 1 98.88 110 LEU B N 1
ATOM 2318 C CA . LEU B 1 110 ? -2.295 -13.094 1.41 1 98.88 110 LEU B CA 1
ATOM 2319 C C . LEU B 1 110 ? -3.801 -13.32 1.321 1 98.88 110 LEU B C 1
ATOM 2321 O O . LEU B 1 110 ? -4.301 -14.367 1.744 1 98.88 110 LEU B O 1
ATOM 2325 N N . ALA B 1 111 ? -4.508 -12.391 0.772 1 98.19 111 ALA B N 1
ATOM 2326 C CA . ALA B 1 111 ? -5.949 -12.539 0.569 1 98.19 111 ALA B CA 1
ATOM 2327 C C . ALA B 1 111 ? -6.254 -13.734 -0.33 1 98.19 111 ALA B C 1
ATOM 2329 O O . ALA B 1 111 ? -7.234 -14.445 -0.111 1 98.19 111 ALA B O 1
ATOM 2330 N N . ALA B 1 112 ? -5.414 -13.953 -1.287 1 97.62 112 ALA B N 1
ATOM 2331 C CA . ALA B 1 112 ? -5.625 -15.008 -2.277 1 97.62 112 ALA B CA 1
ATOM 2332 C C . ALA B 1 112 ? -5.672 -16.375 -1.617 1 97.62 112 ALA B C 1
ATOM 2334 O O . ALA B 1 112 ? -6.289 -17.312 -2.145 1 97.62 112 ALA B O 1
ATOM 2335 N N . VAL B 1 113 ? -5.059 -16.531 -0.5 1 98.25 113 VAL B N 1
ATOM 2336 C CA . VAL B 1 113 ? -5.105 -17.844 0.141 1 98.25 113 VAL B CA 1
ATOM 2337 C C . VAL B 1 113 ? -6.02 -17.797 1.361 1 98.25 113 VAL B C 1
ATOM 2339 O O . VAL B 1 113 ? -6.598 -18.812 1.756 1 98.25 113 VAL B O 1
ATOM 2342 N N . ALA B 1 114 ? -6.203 -16.609 1.939 1 98.62 114 ALA B N 1
ATOM 2343 C CA . ALA B 1 114 ? -7.059 -16.469 3.115 1 98.62 114 ALA B CA 1
ATOM 2344 C C . ALA B 1 114 ? -8.531 -16.641 2.75 1 98.62 114 ALA B C 1
ATOM 2346 O O . ALA B 1 114 ? -9.25 -17.391 3.4 1 98.62 114 ALA B O 1
ATOM 2347 N N . LEU B 1 115 ? -8.953 -15.945 1.729 1 97 115 LEU B N 1
ATOM 2348 C CA . LEU B 1 115 ? -10.375 -15.82 1.435 1 97 115 LEU B CA 1
ATOM 2349 C C . LEU B 1 115 ? -10.977 -17.172 1.053 1 97 115 LEU B C 1
ATOM 2351 O O . LEU B 1 115 ? -12.023 -17.562 1.576 1 97 115 LEU B O 1
ATOM 2355 N N . PRO B 1 116 ? -10.258 -17.938 0.22 1 96.38 116 PRO B N 1
ATOM 2356 C CA . PRO B 1 116 ? -10.82 -19.266 -0.092 1 96.38 116 PRO B CA 1
ATOM 2357 C C . PRO B 1 116 ? -10.93 -20.156 1.136 1 96.38 116 PRO B C 1
ATOM 2359 O O . PRO B 1 116 ? -11.68 -21.141 1.125 1 96.38 116 PRO B O 1
ATOM 2362 N N . SER B 1 117 ? -10.172 -19.859 2.166 1 96.81 117 SER B N 1
ATOM 2363 C CA . SER B 1 117 ? -10.156 -20.688 3.363 1 96.81 117 SER B CA 1
ATOM 2364 C C . SER B 1 117 ? -11.258 -20.297 4.332 1 96.81 117 SER B C 1
ATOM 2366 O O . SER B 1 117 ? -11.57 -21.031 5.27 1 96.81 117 SER B O 1
ATOM 2368 N N . LEU B 1 118 ? -11.836 -19.172 4.137 1 97.25 118 LEU B N 1
ATOM 2369 C CA . LEU B 1 118 ? -12.82 -18.625 5.062 1 97.25 118 LEU B CA 1
ATOM 2370 C C . LEU B 1 118 ? -14.234 -18.984 4.629 1 97.25 118 LEU B C 1
ATOM 2372 O O . LEU B 1 118 ? -14.469 -19.297 3.459 1 97.25 118 LEU B O 1
ATOM 2376 N N . PRO B 1 119 ? -15.18 -18.938 5.586 1 94.19 119 PRO B N 1
ATOM 2377 C CA . PRO B 1 119 ? -16.578 -19.172 5.227 1 94.19 119 PRO B CA 1
ATOM 2378 C C . PRO B 1 119 ? -17.062 -18.281 4.094 1 94.19 119 PRO B C 1
ATOM 2380 O O . PRO B 1 119 ? -16.859 -17.062 4.133 1 94.19 119 PRO B O 1
ATOM 2383 N N . LYS B 1 120 ? -17.594 -18.938 3.029 1 91.88 120 LYS B N 1
ATOM 2384 C CA . LYS B 1 120 ? -18.172 -18.266 1.863 1 91.88 120 LYS B CA 1
ATOM 2385 C C . LYS B 1 120 ? -17.109 -17.453 1.123 1 91.88 120 LYS B C 1
ATOM 2387 O O . LYS B 1 120 ? -17.438 -16.484 0.436 1 91.88 120 LYS B O 1
ATOM 2392 N N . ASN B 1 121 ? -15.797 -17.75 1.394 1 93.5 121 ASN B N 1
ATOM 2393 C CA . ASN B 1 121 ? -14.672 -17.109 0.728 1 93.5 121 ASN B CA 1
ATOM 2394 C C . ASN B 1 121 ? -14.672 -15.602 0.959 1 93.5 121 ASN B C 1
ATOM 2396 O O . ASN B 1 121 ? -14.367 -14.828 0.047 1 93.5 121 ASN B O 1
ATOM 2400 N N . PHE B 1 122 ? -15.203 -15.281 2.199 1 93.25 122 PHE B N 1
ATOM 2401 C CA . PHE B 1 122 ? -15.383 -13.852 2.465 1 93.25 122 PHE B CA 1
ATOM 2402 C C . PHE B 1 122 ? -14.773 -13.477 3.811 1 93.25 122 PHE B C 1
ATOM 2404 O O . PHE B 1 122 ? -14.945 -14.195 4.801 1 93.25 122 PHE B O 1
ATOM 2411 N N . GLY B 1 123 ? -14.039 -12.352 3.777 1 95.25 123 GLY B N 1
ATOM 2412 C CA . GLY B 1 123 ? -13.414 -11.82 4.98 1 95.25 123 GLY B CA 1
ATOM 2413 C C . GLY B 1 123 ? -12.688 -10.508 4.742 1 95.25 123 GLY B C 1
ATOM 2414 O O . GLY B 1 123 ? -12.672 -9.992 3.623 1 95.25 123 GLY B O 1
ATOM 2415 N N . PHE B 1 124 ? -12.18 -9.93 5.867 1 95.62 124 PHE B N 1
ATOM 2416 C CA . PHE B 1 124 ? -11.453 -8.664 5.824 1 95.62 124 PHE B CA 1
ATOM 2417 C C . PHE B 1 124 ? -10.094 -8.797 6.504 1 95.62 124 PHE B C 1
ATOM 2419 O O . PHE B 1 124 ? -9.93 -9.602 7.422 1 95.62 124 PHE B O 1
ATOM 2426 N N . THR B 1 125 ? -9.195 -7.977 5.969 1 98.25 125 THR B N 1
ATOM 2427 C CA . THR B 1 125 ? -7.906 -7.898 6.645 1 98.25 125 THR B CA 1
ATOM 2428 C C . THR B 1 125 ? -8.055 -7.234 8.016 1 98.25 125 THR B C 1
ATOM 2430 O O . THR B 1 125 ? -8.523 -6.098 8.109 1 98.25 125 THR B O 1
ATOM 2433 N N . ALA B 1 126 ? -7.715 -7.945 9.023 1 98.75 126 ALA B N 1
ATOM 2434 C CA . ALA B 1 126 ? -7.719 -7.379 10.367 1 98.75 126 ALA B CA 1
ATOM 2435 C C . ALA B 1 126 ? -6.348 -6.816 10.734 1 98.75 126 ALA B C 1
ATOM 2437 O O . ALA B 1 126 ? -6.246 -5.77 11.375 1 98.75 126 ALA B O 1
ATOM 2438 N N . ASN B 1 127 ? -5.359 -7.512 10.328 1 98.94 127 ASN B N 1
ATOM 2439 C CA . ASN B 1 127 ? -3.979 -7.113 10.586 1 98.94 127 ASN B CA 1
ATOM 2440 C C . ASN B 1 127 ? -3.068 -7.469 9.414 1 98.94 127 ASN B C 1
ATOM 2442 O O . ASN B 1 127 ? -3.221 -8.523 8.797 1 98.94 127 ASN B O 1
ATOM 2446 N N . LEU B 1 128 ? -2.178 -6.656 9.094 1 98.94 128 LEU B N 1
ATOM 2447 C CA . LEU B 1 128 ? -1.087 -6.867 8.148 1 98.94 128 LEU B CA 1
ATOM 2448 C C . LEU B 1 128 ? 0.248 -6.449 8.75 1 98.94 128 LEU B C 1
ATOM 2450 O O . LEU B 1 128 ? 0.428 -5.285 9.117 1 98.94 128 LEU B O 1
ATOM 2454 N N . ASN B 1 129 ? 1.139 -7.375 8.883 1 99 129 ASN B N 1
ATOM 2455 C CA . ASN B 1 129 ? 2.475 -7.141 9.422 1 99 129 ASN B CA 1
ATOM 2456 C C . ASN B 1 129 ? 3.555 -7.41 8.375 1 99 129 ASN B C 1
ATOM 2458 O O . ASN B 1 129 ? 3.689 -8.531 7.891 1 99 129 ASN B O 1
ATOM 2462 N N . VAL B 1 130 ? 4.324 -6.395 8.07 1 98.94 130 VAL B N 1
ATOM 2463 C CA . VAL B 1 130 ? 5.293 -6.492 6.98 1 98.94 130 VAL B CA 1
ATOM 2464 C C . VAL B 1 130 ? 6.703 -6.254 7.52 1 98.94 130 VAL B C 1
ATOM 2466 O O . VAL B 1 130 ? 6.949 -5.262 8.211 1 98.94 130 VAL B O 1
ATOM 2469 N N . ASN B 1 131 ? 7.598 -7.109 7.215 1 98.94 131 ASN B N 1
ATOM 2470 C CA . ASN B 1 131 ? 9.023 -6.973 7.504 1 98.94 131 ASN B CA 1
ATOM 2471 C C . ASN B 1 131 ? 9.836 -6.77 6.23 1 98.94 131 ASN B C 1
ATOM 2473 O O . ASN B 1 131 ? 9.922 -7.668 5.391 1 98.94 131 ASN B O 1
ATOM 2477 N N . TYR B 1 132 ? 10.445 -5.629 6.141 1 98.81 132 TYR B N 1
ATOM 2478 C CA . TYR B 1 132 ? 11.25 -5.293 4.977 1 98.81 132 TYR B CA 1
ATOM 2479 C C . TYR B 1 132 ? 12.703 -5.711 5.18 1 98.81 132 TYR B C 1
ATOM 2481 O O . TYR B 1 132 ? 13.383 -5.207 6.082 1 98.81 132 TYR B O 1
ATOM 2489 N N . ARG B 1 133 ? 13.18 -6.566 4.266 1 98.5 133 ARG B N 1
ATOM 2490 C CA . ARG B 1 133 ? 14.492 -7.164 4.449 1 98.5 133 ARG B CA 1
ATOM 2491 C C . ARG B 1 133 ? 15.516 -6.531 3.508 1 98.5 133 ARG B C 1
ATOM 2493 O O . ARG B 1 133 ? 16.609 -6.152 3.934 1 98.5 133 ARG B O 1
ATOM 2500 N N . LYS B 1 134 ? 15.211 -6.438 2.258 1 98.12 134 LYS B N 1
ATOM 2501 C CA . LYS B 1 134 ? 16.047 -5.852 1.216 1 98.12 134 LYS B CA 1
ATOM 2502 C C . LYS B 1 134 ? 15.227 -4.988 0.269 1 98.12 134 LYS B C 1
ATOM 2504 O O . LYS B 1 134 ? 14.039 -5.246 0.059 1 98.12 134 LYS B O 1
ATOM 2509 N N . PRO B 1 135 ? 15.883 -3.939 -0.263 1 97.75 135 PRO B N 1
ATOM 2510 C CA . PRO B 1 135 ? 15.141 -3.125 -1.226 1 97.75 135 PRO B CA 1
ATOM 2511 C C . PRO B 1 135 ? 14.766 -3.896 -2.488 1 97.75 135 PRO B C 1
ATOM 2513 O O . PRO B 1 135 ? 15.516 -4.777 -2.922 1 97.75 135 PRO B O 1
ATOM 2516 N N . ILE B 1 136 ? 13.609 -3.652 -3.037 1 98.5 136 ILE B N 1
ATOM 2517 C CA . ILE B 1 136 ? 13.211 -4.141 -4.352 1 98.5 136 ILE B CA 1
ATOM 2518 C C . ILE B 1 136 ? 13.539 -3.096 -5.414 1 98.5 136 ILE B C 1
ATOM 2520 O O . ILE B 1 136 ? 12.953 -2.01 -5.426 1 98.5 136 ILE B O 1
ATOM 2524 N N . MET B 1 137 ? 14.406 -3.404 -6.297 1 98.19 137 MET B N 1
ATOM 2525 C CA . MET B 1 137 ? 14.695 -2.473 -7.383 1 98.19 137 MET B CA 1
ATOM 2526 C C . MET B 1 137 ? 13.547 -2.412 -8.375 1 98.19 137 MET B C 1
ATOM 2528 O O . MET B 1 137 ? 12.859 -3.414 -8.602 1 98.19 137 MET B O 1
ATOM 2532 N N . SER B 1 138 ? 13.359 -1.254 -8.938 1 98.38 138 SER B N 1
ATOM 2533 C CA . SER B 1 138 ? 12.305 -1.135 -9.938 1 98.38 138 SER B CA 1
ATOM 2534 C C . SER B 1 138 ? 12.703 -1.823 -11.242 1 98.38 138 SER B C 1
ATOM 2536 O O . SER B 1 138 ? 13.867 -2.176 -11.43 1 98.38 138 SER B O 1
ATOM 2538 N N . ASP B 1 139 ? 11.695 -2.035 -12.055 1 97.56 139 ASP B N 1
ATOM 2539 C CA . ASP B 1 139 ? 11.836 -2.646 -13.375 1 97.56 139 ASP B CA 1
ATOM 2540 C C . ASP B 1 139 ? 12.398 -4.062 -13.266 1 97.56 139 ASP B C 1
ATOM 2542 O O . ASP B 1 139 ? 13.383 -4.395 -13.93 1 97.56 139 ASP B O 1
ATOM 2546 N N . GLN B 1 140 ? 11.758 -4.809 -12.445 1 97.44 140 GLN B N 1
ATOM 2547 C CA . GLN B 1 140 ? 12.164 -6.203 -12.305 1 97.44 140 GLN B CA 1
ATOM 2548 C C . GLN B 1 140 ? 10.953 -7.105 -12.078 1 97.44 140 GLN B C 1
ATOM 2550 O O . GLN B 1 140 ? 9.875 -6.629 -11.719 1 97.44 140 GLN B O 1
ATOM 2555 N N . TRP B 1 141 ? 11.164 -8.398 -12.359 1 98.44 141 TRP B N 1
ATOM 2556 C CA . TRP B 1 141 ? 10.188 -9.438 -12.062 1 98.44 141 TRP B CA 1
ATOM 2557 C C . TRP B 1 141 ? 10.375 -9.969 -10.641 1 98.44 141 TRP B C 1
ATOM 2559 O O . TRP B 1 141 ? 11.5 -10.219 -10.203 1 98.44 141 TRP B O 1
ATOM 2569 N N . VAL B 1 142 ? 9.258 -10.102 -9.93 1 98.81 142 VAL B N 1
ATOM 2570 C CA . VAL B 1 142 ? 9.305 -10.664 -8.586 1 98.81 142 VAL B CA 1
ATOM 2571 C C . VAL B 1 142 ? 8.281 -11.789 -8.469 1 98.81 142 VAL B C 1
ATOM 2573 O O . VAL B 1 142 ? 7.371 -11.906 -9.297 1 98.81 142 VAL B O 1
ATOM 2576 N N . VAL B 1 143 ? 8.492 -12.617 -7.504 1 98.88 143 VAL B N 1
ATOM 2577 C CA . VAL B 1 143 ? 7.609 -13.734 -7.172 1 98.88 143 VAL B CA 1
ATOM 2578 C C . VAL B 1 143 ? 7.039 -13.539 -5.77 1 98.88 143 VAL B C 1
ATOM 2580 O O . VAL B 1 143 ? 7.785 -13.266 -4.824 1 98.88 143 VAL B O 1
ATOM 2583 N N . LEU B 1 144 ? 5.77 -13.594 -5.645 1 98.88 144 LEU B N 1
ATOM 2584 C CA . LEU B 1 144 ? 5.113 -13.641 -4.344 1 98.88 144 LEU B CA 1
ATOM 2585 C C . LEU B 1 144 ? 4.676 -15.07 -4.012 1 98.88 144 LEU B C 1
ATOM 2587 O O . LEU B 1 144 ? 4.074 -15.742 -4.852 1 98.88 144 LEU B O 1
ATOM 2591 N N . ARG B 1 145 ? 4.988 -15.477 -2.838 1 98.88 145 ARG B N 1
ATOM 2592 C CA . ARG B 1 145 ? 4.52 -16.75 -2.322 1 98.88 145 ARG B CA 1
ATOM 2593 C C . ARG B 1 145 ? 3.717 -16.578 -1.04 1 98.88 145 ARG B C 1
ATOM 2595 O O . ARG B 1 145 ? 4.176 -15.914 -0.104 1 98.88 145 ARG B O 1
ATOM 2602 N N . ALA B 1 146 ? 2.555 -17.156 -1.031 1 98.94 146 ALA B N 1
ATOM 2603 C CA . ALA B 1 146 ? 1.693 -17.062 0.144 1 98.94 146 ALA B CA 1
ATOM 2604 C C . ALA B 1 146 ? 1.141 -18.438 0.524 1 98.94 146 ALA B C 1
ATOM 2606 O O . ALA B 1 146 ? 0.964 -19.297 -0.336 1 98.94 146 ALA B O 1
ATOM 2607 N N . LYS B 1 147 ? 0.854 -18.594 1.745 1 98.88 147 LYS B N 1
ATOM 2608 C CA . LYS B 1 147 ? 0.269 -19.859 2.197 1 98.88 147 LYS B CA 1
ATOM 2609 C C . LYS B 1 147 ? -0.57 -19.656 3.455 1 98.88 147 LYS B C 1
ATOM 2611 O O . LYS B 1 147 ? -0.331 -18.719 4.223 1 98.88 147 LYS B O 1
ATOM 2616 N N . LEU B 1 148 ? -1.506 -20.531 3.674 1 98.88 148 LEU B N 1
ATOM 2617 C CA . LEU B 1 148 ? -2.283 -20.609 4.906 1 98.88 148 LEU B CA 1
ATOM 2618 C C . LEU B 1 148 ? -1.461 -21.234 6.031 1 98.88 148 LEU B C 1
ATOM 2620 O O . LEU B 1 148 ? -0.937 -22.328 5.887 1 98.88 148 LEU B O 1
ATOM 2624 N N . ASP B 1 149 ? -1.31 -20.531 7.055 1 98.81 149 ASP B N 1
ATOM 2625 C CA . ASP B 1 149 ? -0.558 -21.016 8.203 1 98.81 149 ASP B CA 1
ATOM 2626 C C . ASP B 1 149 ? -1.472 -21.75 9.188 1 98.81 149 ASP B C 1
ATOM 2628 O O . ASP B 1 149 ? -1.154 -22.844 9.641 1 98.81 149 ASP B O 1
ATOM 2632 N N . LYS B 1 150 ? -2.631 -21.047 9.508 1 98.38 150 LYS B N 1
ATOM 2633 C CA . LYS B 1 150 ? -3.582 -21.578 10.492 1 98.38 150 LYS B CA 1
ATOM 2634 C C . LYS B 1 150 ? -4.992 -21.062 10.211 1 98.38 150 LYS B C 1
ATOM 2636 O O . LYS B 1 150 ? -5.172 -19.922 9.797 1 98.38 150 LYS B O 1
ATOM 2641 N N . LEU B 1 151 ? -5.949 -21.984 10.414 1 98.19 151 LEU B N 1
ATOM 2642 C CA . LEU B 1 151 ? -7.359 -21.625 10.336 1 98.19 151 LEU B CA 1
ATOM 2643 C C . LEU B 1 151 ? -8.078 -21.906 11.648 1 98.19 151 LEU B C 1
ATOM 2645 O O . LEU B 1 151 ? -8.031 -23.031 12.148 1 98.19 151 LEU B O 1
ATOM 2649 N N . GLU B 1 152 ? -8.602 -20.875 12.211 1 97.75 152 GLU B N 1
ATOM 2650 C CA . GLU B 1 152 ? -9.406 -21.016 13.43 1 97.75 152 GLU B CA 1
ATOM 2651 C C . GLU B 1 152 ? -10.805 -20.438 13.227 1 97.75 152 GLU B C 1
ATOM 2653 O O . GLU B 1 152 ? -11.047 -19.266 13.484 1 97.75 152 GLU B O 1
ATOM 2658 N N . GLU B 1 153 ? -11.773 -21.312 12.805 1 94.62 153 GLU B N 1
ATOM 2659 C CA . GLU B 1 153 ? -13.156 -20.906 12.555 1 94.62 153 GLU B CA 1
ATOM 2660 C C . GLU B 1 153 ? -13.219 -19.797 11.5 1 94.62 153 GLU B C 1
ATOM 2662 O O . GLU B 1 153 ? -12.977 -20.047 10.32 1 94.62 153 GLU B O 1
ATOM 2667 N N . ARG B 1 154 ? -13.406 -18.625 12.031 1 96.81 154 ARG B N 1
ATOM 2668 C CA . ARG B 1 154 ? -13.602 -17.531 11.102 1 96.81 154 ARG B CA 1
ATOM 2669 C C . ARG B 1 154 ? -12.32 -16.703 10.953 1 96.81 154 ARG B C 1
ATOM 2671 O O . ARG B 1 154 ? -12.352 -15.594 10.422 1 96.81 154 ARG B O 1
ATOM 2678 N N . LYS B 1 155 ? -11.203 -17.234 11.445 1 98.5 155 LYS B N 1
ATOM 2679 C CA . LYS B 1 155 ? -9.922 -16.531 11.398 1 98.5 155 LYS B CA 1
ATOM 2680 C C . LYS B 1 155 ? -8.898 -17.312 10.57 1 98.5 155 LYS B C 1
ATOM 2682 O O . LYS B 1 155 ? -8.602 -18.469 10.875 1 98.5 155 LYS B O 1
ATOM 2687 N N . ALA B 1 156 ? -8.406 -16.672 9.555 1 98.81 156 ALA B N 1
ATOM 2688 C CA . AL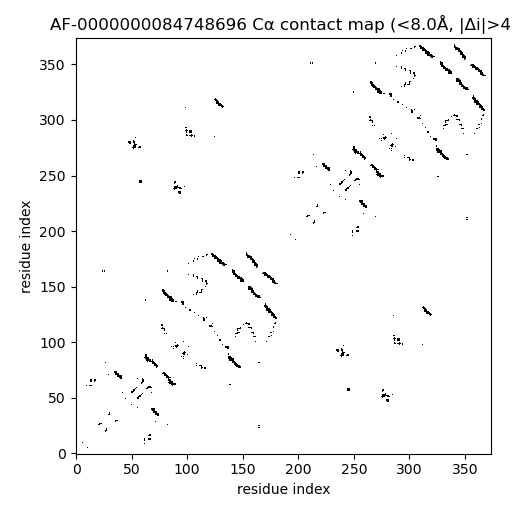A B 1 156 ? -7.332 -17.25 8.75 1 98.81 156 ALA B CA 1
ATOM 2689 C C . ALA B 1 156 ? -6.008 -16.531 9.008 1 98.81 156 ALA B C 1
ATOM 2691 O O . ALA B 1 156 ? -5.902 -15.32 8.82 1 98.81 156 ALA B O 1
ATOM 2692 N N . PHE B 1 157 ? -5.039 -17.25 9.508 1 98.94 157 PHE B N 1
ATOM 2693 C CA . PHE B 1 157 ? -3.668 -16.781 9.648 1 98.94 157 PHE B CA 1
ATOM 2694 C C . PHE B 1 157 ? -2.828 -17.172 8.445 1 98.94 157 PHE B C 1
ATOM 2696 O O . PHE B 1 157 ? -2.711 -18.359 8.125 1 98.94 157 PHE B O 1
ATOM 2703 N N . VAL B 1 158 ? -2.25 -16.156 7.805 1 98.94 158 VAL B N 1
ATOM 2704 C CA . VAL B 1 158 ? -1.586 -16.422 6.527 1 98.94 158 VAL B CA 1
ATOM 2705 C C . VAL B 1 158 ? -0.215 -15.75 6.516 1 98.94 158 VAL B C 1
ATOM 2707 O O . VAL B 1 158 ? 0.012 -14.773 7.23 1 98.94 158 VAL B O 1
ATOM 2710 N N . VAL B 1 159 ? 0.75 -16.297 5.75 1 98.94 159 VAL B N 1
ATOM 2711 C CA . VAL B 1 159 ? 2.117 -15.805 5.625 1 98.94 159 VAL B CA 1
ATOM 2712 C C . VAL B 1 159 ? 2.484 -15.672 4.148 1 98.94 159 VAL B C 1
ATOM 2714 O O . VAL B 1 159 ? 1.991 -16.438 3.311 1 98.94 159 VAL B O 1
ATOM 2717 N N . ALA B 1 160 ? 3.311 -14.727 3.803 1 98.94 160 ALA B N 1
ATOM 2718 C CA . ALA B 1 160 ? 3.752 -14.531 2.424 1 98.94 160 ALA B CA 1
ATOM 2719 C C . ALA B 1 160 ? 5.102 -13.82 2.375 1 98.94 160 ALA B C 1
ATOM 2721 O O . ALA B 1 160 ? 5.574 -13.305 3.389 1 98.94 160 ALA B O 1
ATOM 2722 N N . HIS B 1 161 ? 5.715 -13.859 1.243 1 98.94 161 HIS B N 1
ATOM 2723 C CA . HIS B 1 161 ? 6.902 -13.047 0.995 1 98.94 161 HIS B CA 1
ATOM 2724 C C . HIS B 1 161 ? 7.051 -12.727 -0.489 1 98.94 161 HIS B C 1
ATOM 2726 O O . HIS B 1 161 ? 6.395 -13.344 -1.33 1 98.94 161 HIS B O 1
ATOM 2732 N N . ILE B 1 162 ? 7.824 -11.711 -0.761 1 98.94 162 ILE B N 1
ATOM 2733 C CA . ILE B 1 162 ? 8.25 -11.336 -2.105 1 98.94 162 ILE B CA 1
ATOM 2734 C C . ILE B 1 162 ? 9.719 -11.711 -2.301 1 98.94 162 ILE B C 1
ATOM 2736 O O . ILE B 1 162 ? 10.57 -11.383 -1.466 1 98.94 162 ILE B O 1
ATOM 2740 N N . GLU B 1 163 ? 9.984 -12.336 -3.406 1 98.88 163 GLU B N 1
ATOM 2741 C CA . GLU B 1 163 ? 11.359 -12.703 -3.719 1 98.88 163 GLU B CA 1
ATOM 2742 C C . GLU B 1 163 ? 11.711 -12.367 -5.168 1 98.88 163 GLU B C 1
ATOM 2744 O O . GLU B 1 163 ? 10.82 -12.141 -5.988 1 98.88 163 GLU B O 1
ATOM 2749 N N . SER B 1 164 ? 13 -12.336 -5.406 1 98 164 SER B N 1
ATOM 2750 C CA . SER B 1 164 ? 13.484 -12.148 -6.77 1 98 164 SER B CA 1
ATOM 2751 C C . SER B 1 164 ? 13.125 -13.344 -7.652 1 98 164 SER B C 1
ATOM 2753 O O . SER B 1 164 ? 13.266 -14.492 -7.234 1 98 164 SER B O 1
ATOM 2755 N N . ALA B 1 165 ? 12.688 -13.062 -8.82 1 96.31 165 ALA B N 1
ATOM 2756 C CA . ALA B 1 165 ? 12.43 -14.141 -9.766 1 96.31 165 ALA B CA 1
ATOM 2757 C C . ALA B 1 165 ? 13.734 -14.773 -10.242 1 96.31 165 ALA B C 1
ATOM 2759 O O . ALA B 1 165 ? 13.742 -15.898 -10.75 1 96.31 165 ALA B O 1
ATOM 2760 N N . GLU B 1 166 ? 14.812 -14.055 -10.062 1 91.44 166 GLU B N 1
ATOM 2761 C CA . GLU B 1 166 ? 16.094 -14.477 -10.609 1 91.44 166 GLU B CA 1
ATOM 2762 C C . GLU B 1 166 ? 16.875 -15.328 -9.609 1 91.44 166 GLU B C 1
ATOM 2764 O O . GLU B 1 166 ? 17.438 -16.375 -9.977 1 91.44 166 GLU B O 1
ATOM 2769 N N . ASP B 1 167 ? 16.938 -14.914 -8.305 1 92.12 167 ASP B N 1
ATOM 2770 C CA . ASP B 1 167 ? 17.844 -15.625 -7.41 1 92.12 167 ASP B CA 1
ATOM 2771 C C . ASP B 1 167 ? 17.172 -15.953 -6.086 1 92.12 167 ASP B C 1
ATOM 2773 O O . ASP B 1 167 ? 17.828 -16.203 -5.082 1 92.12 167 ASP B O 1
ATOM 2777 N N . GLN B 1 168 ? 15.938 -15.75 -5.926 1 92.31 168 GLN B N 1
ATOM 2778 C CA . GLN B 1 168 ? 15.094 -16.125 -4.801 1 92.31 168 GLN B CA 1
ATOM 2779 C C . GLN B 1 168 ? 15.445 -15.336 -3.549 1 92.31 168 GLN B C 1
ATOM 2781 O O . GLN B 1 168 ? 15.062 -15.711 -2.439 1 92.31 168 GLN B O 1
ATOM 2786 N N . THR B 1 169 ? 16.219 -14.203 -3.744 1 97.25 169 THR B N 1
ATOM 2787 C CA . THR B 1 169 ? 16.438 -13.297 -2.625 1 97.25 169 THR B CA 1
ATOM 2788 C C . THR B 1 169 ? 15.109 -12.797 -2.068 1 97.25 169 THR B C 1
ATOM 2790 O O . THR B 1 169 ? 14.242 -12.344 -2.82 1 97.25 169 THR B O 1
ATOM 2793 N N . ILE B 1 170 ? 14.961 -12.945 -0.71 1 98.75 170 ILE B N 1
ATOM 2794 C CA . ILE B 1 170 ? 13.742 -12.469 -0.072 1 98.75 170 ILE B CA 1
ATOM 2795 C C . ILE B 1 170 ? 13.836 -10.961 0.166 1 98.75 170 ILE B C 1
ATOM 2797 O O . ILE B 1 170 ? 14.773 -10.484 0.811 1 98.75 170 ILE B O 1
ATOM 2801 N N . PHE B 1 171 ? 12.891 -10.211 -0.386 1 98.88 171 PHE B N 1
ATOM 2802 C CA . PHE B 1 171 ? 12.875 -8.766 -0.241 1 98.88 171 PHE B CA 1
ATOM 2803 C C . PHE B 1 171 ? 12.016 -8.344 0.948 1 98.88 171 PHE B C 1
ATOM 2805 O O . PHE B 1 171 ? 12.398 -7.453 1.71 1 98.88 171 PHE B O 1
ATOM 2812 N N . THR B 1 172 ? 10.859 -8.906 1.082 1 98.88 172 THR B N 1
ATOM 2813 C CA . THR B 1 172 ? 9.859 -8.5 2.061 1 98.88 172 THR B CA 1
ATOM 2814 C C . THR B 1 172 ? 9.008 -9.688 2.496 1 98.88 172 THR B C 1
ATOM 2816 O O . THR B 1 172 ? 8.641 -10.531 1.672 1 98.88 172 THR B O 1
ATOM 2819 N N . GLU B 1 173 ? 8.688 -9.742 3.766 1 98.88 173 GLU B N 1
ATOM 2820 C CA . GLU B 1 173 ? 7.848 -10.781 4.34 1 98.88 173 GLU B CA 1
ATOM 2821 C C . GLU B 1 173 ? 6.641 -10.188 5.059 1 98.88 173 GLU B C 1
ATOM 2823 O O . GLU B 1 173 ? 6.711 -9.07 5.574 1 98.88 173 GLU B O 1
ATOM 2828 N N . ALA B 1 174 ? 5.609 -11.039 5.137 1 98.94 174 ALA B N 1
ATOM 2829 C CA . ALA B 1 174 ? 4.434 -10.516 5.82 1 98.94 174 ALA B CA 1
ATOM 2830 C C . ALA B 1 174 ? 3.615 -11.641 6.453 1 98.94 174 ALA B C 1
ATOM 2832 O O . ALA B 1 174 ? 3.643 -12.773 5.977 1 98.94 174 ALA B O 1
ATOM 2833 N N . THR B 1 175 ? 2.939 -11.328 7.492 1 98.94 175 THR B N 1
ATOM 2834 C CA . THR B 1 175 ? 1.85 -12.109 8.062 1 98.94 175 THR B CA 1
ATOM 2835 C C . THR B 1 175 ? 0.568 -11.289 8.133 1 98.94 175 THR B C 1
ATOM 2837 O O . THR B 1 175 ? 0.618 -10.055 8.172 1 98.94 175 THR B O 1
ATOM 2840 N N . SER B 1 176 ? -0.499 -12.008 8.117 1 98.94 176 SER B N 1
ATOM 2841 C CA . SER B 1 176 ? -1.771 -11.297 8.203 1 98.94 176 SER B CA 1
ATOM 2842 C C . SER B 1 176 ? -2.844 -12.156 8.859 1 98.94 176 SER B C 1
ATOM 2844 O O . SER B 1 176 ? -2.754 -13.383 8.852 1 98.94 176 SER B O 1
ATOM 2846 N N . LEU B 1 177 ? -3.727 -11.477 9.453 1 98.94 177 LEU B N 1
ATOM 2847 C CA . LEU B 1 177 ? -4.949 -12.078 9.977 1 98.94 177 LEU B CA 1
ATOM 2848 C C . LEU B 1 177 ? -6.168 -11.594 9.188 1 98.94 177 LEU B C 1
ATOM 2850 O O . LEU B 1 177 ? -6.391 -10.391 9.055 1 98.94 177 LEU B O 1
ATOM 2854 N N . TYR B 1 178 ? -6.906 -12.5 8.633 1 98.75 178 TYR B N 1
ATOM 2855 C CA . TYR B 1 178 ? -8.203 -12.227 8.016 1 98.75 178 TYR B CA 1
ATOM 2856 C C . TYR B 1 178 ? -9.336 -12.797 8.852 1 98.75 178 TYR B C 1
ATOM 2858 O O . TYR B 1 178 ? -9.227 -13.898 9.398 1 98.75 178 TYR B O 1
ATOM 2866 N N . ILE B 1 179 ? -10.453 -12.047 8.859 1 98.12 179 ILE B N 1
ATOM 2867 C CA . ILE B 1 179 ? -11.578 -12.484 9.68 1 98.12 179 ILE B CA 1
ATOM 2868 C C . ILE B 1 179 ? -12.867 -12.422 8.859 1 98.12 179 ILE B C 1
ATOM 2870 O O . ILE B 1 179 ? -13.156 -11.406 8.227 1 98.12 179 ILE B O 1
ATOM 2874 N N . SER B 1 180 ? -13.625 -13.492 8.883 1 96.88 180 SER B N 1
ATOM 2875 C CA . SER B 1 180 ? -14.969 -13.508 8.305 1 96.88 180 SER B CA 1
ATOM 2876 C C . SER B 1 180 ? -16 -12.984 9.297 1 96.88 180 SER B C 1
ATOM 2878 O O . SER B 1 180 ? -15.953 -13.32 10.484 1 96.88 180 SER B O 1
ATOM 2880 N N . PRO B 1 181 ? -16.922 -12.164 8.789 1 91.44 181 PRO B N 1
ATOM 2881 C CA . PRO B 1 181 ? -17.938 -11.656 9.703 1 91.44 181 PRO B CA 1
ATOM 2882 C C . PRO B 1 181 ? -18.906 -12.75 10.156 1 91.44 181 PRO B C 1
ATOM 2884 O O . PRO B 1 181 ? -19.094 -13.75 9.453 1 91.44 181 PRO B O 1
ATOM 2887 N N . LYS B 1 182 ? -19.469 -12.586 11.367 1 86.12 182 LYS B N 1
ATOM 2888 C CA . LYS B 1 182 ? -20.422 -13.531 11.93 1 86.12 182 LYS B CA 1
ATOM 2889 C C . LYS B 1 182 ? -21.688 -13.633 11.062 1 86.12 182 LYS B C 1
ATOM 2891 O O . LYS B 1 182 ? -22.219 -14.719 10.867 1 86.12 182 LYS B O 1
ATOM 2896 N N . SER B 1 183 ? -22.219 -12.516 10.672 1 77.88 183 SER B N 1
ATOM 2897 C CA . SER B 1 183 ? -23.359 -12.508 9.75 1 77.88 183 SER B CA 1
ATOM 2898 C C . SER B 1 183 ? -22.938 -12.023 8.367 1 77.88 183 SER B C 1
ATOM 2900 O O . SER B 1 183 ? -22.359 -10.945 8.227 1 77.88 183 SER B O 1
ATOM 2902 N N . ILE B 1 184 ? -22.922 -12.961 7.441 1 67.62 184 ILE B N 1
ATOM 2903 C CA . ILE B 1 184 ? -22.531 -12.578 6.09 1 67.62 184 ILE B CA 1
ATOM 2904 C C . ILE B 1 184 ? -23.75 -12.055 5.328 1 67.62 184 ILE B C 1
ATOM 2906 O O . ILE B 1 184 ? -24.797 -12.695 5.316 1 67.62 184 ILE B O 1
ATOM 2910 N N . PRO B 1 185 ? -23.641 -10.82 4.914 1 54.5 185 PRO B N 1
ATOM 2911 C CA . PRO B 1 185 ? -24.812 -10.297 4.195 1 54.5 185 PRO B CA 1
ATOM 2912 C C . PRO B 1 185 ? -25.25 -11.211 3.057 1 54.5 185 PRO B C 1
ATOM 2914 O O . PRO B 1 185 ? -24.422 -11.859 2.418 1 54.5 185 PRO B O 1
ATOM 2917 N N . THR B 1 186 ? -26.391 -11.82 3.223 1 51.34 186 THR B N 1
ATOM 2918 C CA . THR B 1 186 ? -26.984 -12.609 2.143 1 51.34 186 THR B CA 1
ATOM 2919 C C . THR B 1 186 ? -27.031 -11.797 0.85 1 51.34 186 THR B C 1
ATOM 2921 O O . THR B 1 186 ? -27.484 -10.656 0.844 1 51.34 186 THR B O 1
ATOM 2924 N N . LYS B 1 187 ? -26.438 -12.352 -0.101 1 39.94 187 LYS B N 1
ATOM 2925 C CA . LYS B 1 187 ? -26.562 -11.734 -1.419 1 39.94 187 LYS B CA 1
ATOM 2926 C C . LYS B 1 187 ? -28.016 -11.609 -1.829 1 39.94 187 LYS B C 1
ATOM 2928 O O . LYS B 1 187 ? -28.844 -12.469 -1.504 1 39.94 187 LYS B O 1
#

Radius of gyration: 20.63 Å; Cα contacts (8 Å, |Δi|>4): 830; chains: 2; bounding box: 55×60×51 Å

Secondary structure (DSSP, 8-state):
-------HHHHHHHHHHHHHHHH-HHHHHHHH-TTEEEEETTTT--HHHHHHBIIIIITBSTTSB-SPPEEEEETTSSEEEEEEEE-TTSEEETTEE-HHHHHHHHHHHHHHHHHHHSGGG--EEEEEEEEE-S--BSSEEEEEEEEEEEEETTEEEEEEEEEETTT--EEEEEEEEEE--SS----/-------HHHHHHHHHHHHHHHH-HHHHHHHH-TTEEEEETTTT--HHHHHHBIIIIITBSTTSB-SPPEEEEETTSSEEEEEEEE-TTSEEETTEE-HHHHHHHHHHHHHHHHHHHSGGG--EEEEEEEEE-S--BSSEEEEEEEEEEEEETTEEEEEEEEEETTT--EEEEEEEEEE--SS----

Organism: Rhizopus delemar (strain RA 99-880 / ATCC MYA-4621 / FGSC 9543 / NRRL 43880) (NCBI:txid246409)